Protein AF-I4AM50-F1 (afdb_monomer)

Nearest PDB structures (foldseek):
  2qzb-assembly2_B  TM=6.881E-01  e=2.405E-06  Escherichia coli K-12
  5l7l-assembly1_A  TM=4.536E-01  e=2.117E+00  Dehalococcoides mccartyi BTF08
  1t4n-assembly1_A  TM=4.236E-01  e=2.494E+00  Saccharomyces cerevisiae
  1aof-assembly1_A  TM=3.457E-01  e=4.798E+00  Paracoccus pantotrophus
  9g6k-assembly1_LO  TM=2.206E-01  e=4.798E+00  Toxoplasma gondii

Secondary structure (DSSP, 8-state):
---------------------------------------------------------EEETTEETTEETT-BGGG--SEEEEEEEEETTEEEEEEEEE-TTS-EEEEEEEETTEEEEEEE--TT-EETT--BTT-BHHHHHHH-TT-EEEE-TTT-EEEEEETTTEEEEEEEE-SSSB--GGGS-TTPBEEEEEE-

Solvent-accessible surface area (backbone atoms only — not comparable to full-atom values): 12126 Å² total; per-residue (Å²): 140,82,89,82,89,83,87,84,77,92,81,88,77,86,85,86,78,89,87,75,88,80,85,87,83,88,76,87,81,82,89,78,89,80,91,82,88,83,90,78,80,88,73,85,73,80,76,74,75,75,78,70,75,76,82,73,42,51,35,47,72,60,34,44,87,87,44,37,45,72,38,48,57,86,74,58,84,69,53,73,43,84,48,77,43,81,55,93,89,46,80,39,69,27,36,35,33,36,51,98,87,66,46,76,36,30,34,29,45,61,53,87,70,18,32,26,47,36,39,38,63,35,68,78,30,25,33,84,90,62,59,36,47,70,41,30,45,40,63,50,36,78,74,42,79,81,52,47,42,36,26,26,69,83,75,23,46,23,36,38,34,42,94,85,30,37,36,36,33,38,71,51,77,32,65,44,44,85,51,57,72,86,79,53,61,48,77,34,31,27,64,34,40,32,31,80

Foldseek 3Di:
DDDDDDDDDDDDDDPDDDDDDDDDDDDDDDDDDDDDDDDDDPPPPPPPPPPPVPQQQEDELADTPNAGWFAQPVVDPFDWDWDWDQDLVGIAIKIFTAGPVGDGFWIAGDDVRTGHKIKGQDQSYAYPVGDGFFAWQLVVCVVQVPWAWFADLRRQWIWTDDPNFKIFTWPGGDNGGHDDSVVDDRRTTGRIMIGD

Radius of gyration: 26.89 Å; Cα contacts (8 Å, |Δi|>4): 327; chains: 1; bounding box: 59×105×41 Å

Structure (mmCIF, N/CA/C/O backbone):
data_AF-I4AM50-F1
#
_entry.id   AF-I4AM50-F1
#
loop_
_atom_site.group_PDB
_atom_site.id
_atom_site.type_symbol
_atom_site.label_atom_id
_atom_site.label_alt_id
_atom_site.label_comp_id
_atom_site.label_asym_id
_atom_site.label_entity_id
_atom_site.label_seq_id
_atom_site.pdbx_PDB_ins_code
_atom_site.Cartn_x
_atom_site.Cartn_y
_atom_site.Cartn_z
_atom_site.occupancy
_atom_site.B_iso_or_equiv
_atom_site.auth_seq_id
_atom_site.auth_comp_id
_atom_site.auth_asym_id
_atom_site.auth_atom_id
_atom_site.pdbx_PDB_model_num
ATOM 1 N N . MET A 1 1 ? -25.074 51.472 -5.803 1.00 39.09 1 MET A N 1
ATOM 2 C CA . MET A 1 1 ? -24.787 51.438 -7.255 1.00 39.09 1 MET A CA 1
ATOM 3 C C . MET A 1 1 ? -23.740 50.347 -7.447 1.00 39.09 1 MET A C 1
ATOM 5 O O . MET A 1 1 ? -22.697 50.487 -6.838 1.00 39.09 1 MET A O 1
ATOM 9 N N . ASN A 1 2 ? -23.902 49.209 -8.119 1.00 35.41 2 ASN A N 1
ATOM 10 C CA . ASN A 1 2 ? -24.926 48.586 -8.966 1.00 35.41 2 ASN A CA 1
ATOM 11 C C . ASN A 1 2 ? -24.565 47.069 -8.965 1.00 35.41 2 ASN A C 1
ATOM 13 O O . ASN A 1 2 ? -23.386 46.759 -9.040 1.00 35.41 2 ASN A O 1
ATOM 17 N N . ILE A 1 3 ? -25.453 46.131 -8.607 1.00 49.59 3 ILE A N 1
ATOM 18 C CA . ILE A 1 3 ? -26.473 45.453 -9.440 1.00 49.59 3 ILE A CA 1
ATOM 19 C C . ILE A 1 3 ? -25.947 44.184 -10.176 1.00 49.59 3 ILE A C 1
ATOM 21 O O . ILE A 1 3 ? -25.027 44.274 -10.976 1.00 49.59 3 ILE A O 1
ATOM 25 N N . ARG A 1 4 ? -26.713 43.083 -9.997 1.00 49.25 4 ARG A N 1
ATOM 26 C CA . ARG A 1 4 ? -26.949 41.881 -10.854 1.00 49.25 4 ARG A CA 1
ATOM 27 C C . ARG A 1 4 ? -25.977 40.699 -10.748 1.00 49.25 4 ARG A C 1
ATOM 29 O O . ARG A 1 4 ? -24.831 40.809 -11.140 1.00 49.25 4 ARG A O 1
ATOM 36 N N . ASN A 1 5 ? -26.362 39.546 -10.182 1.00 46.53 5 ASN A N 1
ATOM 37 C CA . ASN A 1 5 ? -27.441 38.596 -10.550 1.00 46.53 5 ASN A CA 1
ATOM 38 C C . ASN A 1 5 ? -27.432 38.177 -12.026 1.00 46.53 5 ASN A C 1
ATOM 40 O O . ASN A 1 5 ? -27.970 38.900 -12.865 1.00 46.53 5 ASN A O 1
ATOM 44 N N . LEU A 1 6 ? -26.979 36.949 -12.296 1.00 54.44 6 LEU A N 1
ATOM 45 C CA . LEU A 1 6 ? -27.442 36.172 -13.444 1.00 54.44 6 LEU A CA 1
ATOM 46 C C . LEU A 1 6 ? -27.518 34.679 -13.083 1.00 54.44 6 LEU A C 1
ATOM 48 O O . LEU A 1 6 ? -26.564 33.924 -13.215 1.00 54.44 6 LEU A O 1
ATOM 52 N N . LYS A 1 7 ? -28.692 34.293 -12.572 1.00 53.56 7 LYS A N 1
ATOM 53 C CA . LYS A 1 7 ? -29.233 32.928 -12.643 1.00 53.56 7 LYS A CA 1
ATOM 54 C C . LYS A 1 7 ? -29.702 32.667 -14.080 1.00 53.56 7 LYS A C 1
ATOM 56 O O . LYS A 1 7 ? -30.153 33.630 -14.687 1.00 53.56 7 LYS A O 1
ATOM 61 N N . PHE A 1 8 ? -29.666 31.406 -14.527 1.00 52.62 8 PHE A N 1
ATOM 62 C CA . PHE A 1 8 ? -30.310 30.750 -15.698 1.00 52.62 8 PHE A CA 1
ATOM 63 C C . PHE A 1 8 ? -29.260 29.813 -16.340 1.00 52.62 8 PHE A C 1
ATOM 65 O O . PHE A 1 8 ? -28.106 30.195 -16.434 1.00 52.62 8 PHE A O 1
ATOM 72 N N . CYS A 1 9 ? -29.506 28.573 -16.756 1.00 51.59 9 CYS A N 1
ATOM 73 C CA . CYS A 1 9 ? -30.726 27.842 -17.059 1.00 51.59 9 CYS A CA 1
ATOM 74 C C . CYS A 1 9 ? -30.581 26.398 -16.570 1.00 51.59 9 CYS A C 1
ATOM 76 O O . CYS A 1 9 ? -29.567 25.744 -16.791 1.00 51.59 9 CYS A O 1
ATOM 78 N N . VAL A 1 10 ? -31.670 25.909 -15.996 1.00 50.97 10 VAL A N 1
ATOM 79 C CA . VAL A 1 10 ? -32.046 24.500 -15.913 1.00 50.97 10 VAL A CA 1
ATOM 80 C C . VAL A 1 10 ? -32.044 23.892 -17.321 1.00 50.97 10 VAL A C 1
ATOM 82 O O . VAL A 1 10 ? -32.705 24.437 -18.204 1.00 50.97 10 VAL A O 1
ATOM 85 N N . LEU A 1 11 ? -31.363 22.763 -17.531 1.00 53.97 11 LEU A N 1
ATOM 86 C CA . LEU A 1 11 ? -31.615 21.898 -18.684 1.00 53.97 11 LEU A CA 1
ATOM 87 C C . LEU A 1 11 ? -32.001 20.507 -18.175 1.00 53.97 11 LEU A C 1
ATOM 89 O O . LEU A 1 11 ? -31.169 19.690 -17.797 1.00 53.97 11 LEU A O 1
ATOM 93 N N . ILE A 1 12 ? -33.314 20.302 -18.114 1.00 55.28 12 ILE A N 1
ATOM 94 C CA . ILE A 1 12 ? -33.980 19.016 -17.939 1.00 55.28 12 ILE A CA 1
ATOM 95 C C . ILE A 1 12 ? -33.832 18.252 -19.256 1.00 55.28 12 ILE A C 1
ATOM 97 O O . ILE A 1 12 ? -34.339 18.707 -20.278 1.00 55.28 12 ILE A O 1
ATOM 101 N N . VAL A 1 13 ? -33.203 17.078 -19.228 1.00 58.94 13 VAL A N 1
ATOM 102 C CA . VAL A 1 13 ? -33.410 16.050 -20.253 1.00 58.94 13 VAL A CA 1
ATOM 103 C C . VAL A 1 13 ? -33.783 14.758 -19.540 1.00 58.94 13 VAL A C 1
ATOM 105 O O . VAL A 1 13 ? -32.951 14.010 -19.038 1.00 58.94 13 VAL A O 1
ATOM 108 N N . VAL A 1 14 ? -35.095 14.560 -19.466 1.00 52.47 14 VAL A N 1
ATOM 109 C CA . VAL A 1 14 ? -35.764 13.309 -19.121 1.00 52.47 14 VAL A CA 1
ATOM 110 C C . VAL A 1 14 ? -35.487 12.320 -20.250 1.00 52.47 14 VAL A C 1
ATOM 112 O O . VAL A 1 14 ? -36.031 12.469 -21.340 1.00 52.47 14 VAL A O 1
ATOM 115 N N . PHE A 1 15 ? -34.656 11.309 -19.997 1.00 52.22 15 PHE A N 1
ATOM 116 C CA . PHE A 1 15 ? -34.548 10.124 -20.851 1.00 52.22 15 PHE A CA 1
ATOM 117 C C . PHE A 1 15 ? -35.215 8.947 -20.133 1.00 52.22 15 PHE A C 1
ATOM 119 O O . PHE A 1 15 ? -34.575 8.104 -19.514 1.00 52.22 15 PHE A O 1
ATOM 126 N N . ALA A 1 16 ? -36.547 8.936 -20.181 1.00 54.97 16 ALA A N 1
ATOM 127 C CA . ALA A 1 16 ? -37.363 7.779 -19.848 1.00 54.97 16 ALA A CA 1
ATOM 128 C C . ALA A 1 16 ? -37.758 7.080 -21.157 1.00 54.97 16 ALA A C 1
ATOM 130 O O . ALA A 1 16 ? -38.658 7.525 -21.864 1.00 54.97 16 ALA 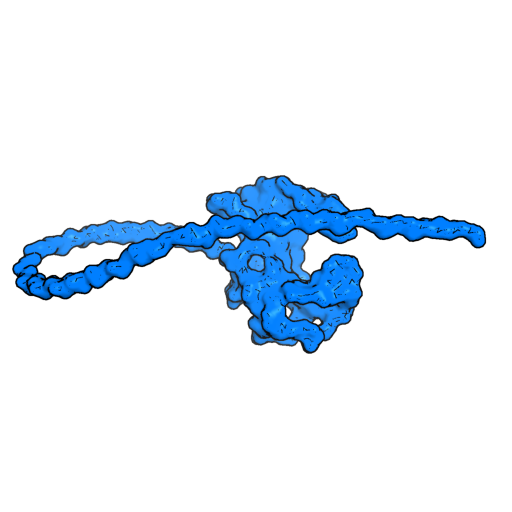A O 1
ATOM 131 N N . SER A 1 17 ? -37.064 5.993 -21.490 1.00 54.59 17 SER A N 1
ATOM 132 C CA . SER A 1 17 ? -37.523 4.979 -22.448 1.00 54.59 17 SER A CA 1
ATOM 133 C C . SER A 1 17 ? -37.016 3.624 -21.941 1.00 54.59 17 SER A C 1
ATOM 135 O O . SER A 1 17 ? -35.821 3.402 -21.820 1.00 54.59 17 SER A O 1
ATOM 137 N N . LEU A 1 18 ? -37.883 2.859 -21.274 1.00 50.38 18 LEU A N 1
ATOM 138 C CA . LEU A 1 18 ? -38.673 1.778 -21.873 1.00 50.38 18 LEU A CA 1
ATOM 139 C C . LEU A 1 18 ? -37.800 0.616 -22.381 1.00 50.38 18 LEU A C 1
ATOM 141 O O . LEU A 1 18 ? -37.664 0.418 -23.582 1.00 50.38 18 LEU A O 1
ATOM 145 N N . PHE A 1 19 ? -37.308 -0.209 -21.451 1.00 55.31 19 PHE A N 1
ATOM 146 C CA . PHE A 1 19 ? -37.112 -1.637 -21.712 1.00 55.31 19 PHE A CA 1
ATOM 147 C C . PHE A 1 19 ? -38.187 -2.418 -20.954 1.00 55.31 19 PHE A C 1
ATOM 149 O O . PHE A 1 19 ? -38.122 -2.629 -19.746 1.00 55.31 19 PHE A O 1
ATOM 156 N N . SER A 1 20 ? -39.226 -2.765 -21.707 1.00 46.66 20 SER A N 1
ATOM 157 C CA . SER A 1 20 ? -40.261 -3.739 -21.384 1.00 46.66 20 SER A CA 1
ATOM 158 C C . SER A 1 20 ? -40.118 -4.909 -22.366 1.00 46.66 20 SER A C 1
ATOM 160 O O . SER A 1 20 ? -39.628 -4.702 -23.476 1.00 46.66 20 SER A O 1
ATOM 162 N N . CYS A 1 21 ? -40.622 -6.084 -21.973 1.00 50.16 21 CYS A N 1
ATOM 163 C CA . CYS A 1 21 ? -40.563 -7.406 -22.633 1.00 50.16 21 CYS A CA 1
ATOM 164 C C . CYS A 1 21 ? -39.250 -8.173 -22.372 1.00 50.16 21 CYS A C 1
ATOM 166 O O . CYS A 1 21 ? -38.175 -7.601 -22.432 1.00 50.16 21 CYS A O 1
ATOM 168 N N . SER A 1 22 ? -39.229 -9.473 -22.066 1.00 45.78 22 SER A N 1
ATOM 169 C CA . SER A 1 22 ? -40.173 -10.574 -22.321 1.00 45.78 22 SER A CA 1
ATOM 170 C C . SER A 1 22 ? -39.830 -11.721 -21.349 1.00 45.78 22 SER A C 1
ATOM 172 O O . SER A 1 22 ? -38.673 -12.108 -21.257 1.00 45.78 22 SER A O 1
ATOM 174 N N . SER A 1 23 ? -40.743 -12.142 -20.470 1.00 45.72 23 SER A N 1
ATOM 175 C CA . SER A 1 23 ? -41.569 -13.362 -20.600 1.00 45.72 23 SER A CA 1
ATOM 176 C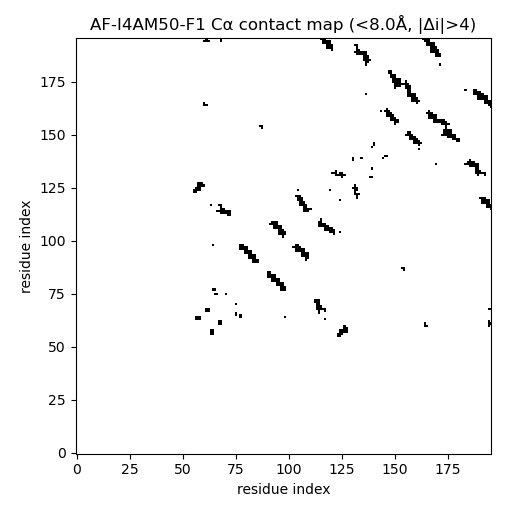 C . SER A 1 23 ? -40.802 -14.695 -20.729 1.00 45.72 23 SER A C 1
ATOM 178 O O . SER A 1 23 ? -40.348 -15.053 -21.811 1.00 45.72 23 SER A O 1
ATOM 180 N N . ASN A 1 24 ? -40.814 -15.433 -19.609 1.00 43.53 24 ASN A N 1
ATOM 181 C CA . ASN A 1 24 ? -41.083 -16.868 -19.423 1.00 43.53 24 ASN A CA 1
ATOM 182 C C . ASN A 1 24 ? -40.501 -17.905 -20.398 1.00 43.53 24 ASN A C 1
ATOM 184 O O . ASN A 1 24 ? -40.987 -18.054 -21.515 1.00 43.53 24 ASN A O 1
ATOM 188 N N . GLN A 1 25 ? -39.690 -18.815 -19.844 1.00 44.91 25 GLN A N 1
ATOM 189 C CA . GLN A 1 25 ? -39.973 -20.251 -19.956 1.00 44.91 25 GLN A CA 1
ATOM 190 C C . GLN A 1 25 ? -39.316 -21.048 -18.818 1.00 44.91 25 GLN A C 1
ATOM 192 O O . GLN A 1 25 ? -38.118 -21.314 -18.820 1.00 44.91 25 GLN A O 1
ATOM 197 N N . THR A 1 26 ? -40.143 -21.446 -17.852 1.00 44.59 26 THR A N 1
ATOM 198 C CA . THR A 1 26 ? -39.894 -22.583 -16.963 1.00 44.59 26 THR A CA 1
ATOM 199 C C . THR A 1 26 ? -40.020 -23.856 -17.795 1.00 44.59 26 THR A C 1
ATOM 201 O O . THR A 1 26 ? -41.044 -24.053 -18.450 1.00 44.59 26 THR A O 1
ATOM 204 N N . LYS A 1 27 ? -39.003 -24.719 -17.776 1.00 49.12 27 LYS A N 1
ATOM 205 C CA . LYS A 1 27 ? -39.134 -26.113 -18.205 1.00 49.12 27 LYS A CA 1
ATOM 206 C C . LYS A 1 27 ? -39.008 -27.003 -16.976 1.00 49.12 27 LYS A C 1
ATOM 208 O O . LYS A 1 27 ? -37.949 -27.055 -16.358 1.00 49.12 27 LYS A O 1
ATOM 213 N N . GLU A 1 28 ? -40.114 -27.660 -16.640 1.00 41.62 28 GLU A N 1
ATOM 214 C CA . GLU A 1 28 ? -40.119 -28.901 -15.870 1.00 41.62 28 GLU A CA 1
ATOM 215 C C . GLU A 1 28 ? -39.259 -29.935 -16.601 1.00 41.62 28 GLU A C 1
ATOM 217 O O . GLU A 1 28 ? -39.381 -30.110 -17.815 1.00 41.62 28 GLU A O 1
ATOM 222 N N . ALA A 1 29 ? -38.385 -30.605 -15.854 1.00 43.78 29 ALA A N 1
ATOM 223 C CA . ALA A 1 29 ? -37.736 -31.827 -16.289 1.00 43.78 29 ALA A CA 1
ATOM 224 C C . ALA A 1 29 ? -38.464 -32.998 -15.627 1.00 43.78 29 ALA A C 1
ATOM 226 O O . ALA A 1 29 ? -38.508 -33.126 -14.404 1.00 43.78 29 ALA A O 1
ATOM 227 N N . GLU A 1 30 ? -39.075 -33.796 -16.490 1.00 48.56 30 GLU A N 1
ATOM 228 C CA . GLU A 1 30 ? -39.776 -35.038 -16.225 1.00 48.56 30 GLU A CA 1
ATOM 229 C C . GLU A 1 30 ? -38.787 -36.111 -15.750 1.00 48.56 30 GLU A C 1
ATOM 231 O O . GLU A 1 30 ? -37.717 -36.311 -16.327 1.00 48.56 30 GLU A O 1
ATOM 236 N N . SER A 1 31 ? -39.156 -36.774 -14.656 1.00 41.62 31 SER A N 1
ATOM 237 C CA . SER A 1 31 ? -38.483 -37.949 -14.115 1.00 41.62 31 SER A CA 1
ATOM 238 C C . SER A 1 31 ? -38.662 -39.132 -15.065 1.00 41.62 31 SER A C 1
ATOM 240 O O . SER A 1 31 ? -39.783 -39.459 -15.452 1.00 41.62 31 SER A O 1
ATOM 242 N N . THR A 1 32 ? -37.575 -39.817 -15.411 1.00 41.66 32 THR A N 1
ATOM 243 C CA . THR A 1 32 ? -37.643 -41.206 -15.872 1.00 41.66 32 THR A CA 1
ATOM 244 C C . THR A 1 32 ? -36.463 -41.975 -15.299 1.00 41.66 32 THR A C 1
ATOM 246 O O . THR A 1 32 ? -35.303 -41.748 -15.632 1.00 41.66 32 THR A O 1
ATOM 249 N N . GLU A 1 33 ? -36.818 -42.876 -14.398 1.00 46.38 33 GLU A N 1
ATOM 250 C CA . GLU A 1 33 ? -36.015 -43.939 -13.824 1.00 46.38 33 GLU A CA 1
ATOM 251 C C . GLU A 1 33 ? -35.908 -45.080 -14.847 1.00 46.38 33 GLU A C 1
ATOM 253 O O . GLU A 1 33 ? -36.935 -45.605 -15.274 1.00 46.38 33 GLU A O 1
ATOM 258 N N . VAL A 1 34 ? -34.690 -45.472 -15.240 1.00 49.59 34 VAL A N 1
ATOM 259 C CA . VAL A 1 34 ? -34.416 -46.825 -15.754 1.00 49.59 34 VAL A CA 1
ATOM 260 C C . VAL A 1 34 ? -33.037 -47.285 -15.281 1.00 49.59 34 VAL A C 1
ATOM 262 O O . VAL A 1 34 ? -31.994 -46.757 -15.661 1.00 49.59 34 VAL A O 1
ATOM 265 N N . GLU A 1 35 ? -33.088 -48.307 -14.443 1.00 43.91 35 GLU A N 1
ATOM 266 C CA . GLU A 1 35 ? -32.052 -49.253 -14.053 1.00 43.91 35 GLU A CA 1
ATOM 267 C C . GLU A 1 35 ? -31.597 -50.104 -15.259 1.00 43.91 35 GLU A C 1
ATOM 269 O O . GLU A 1 35 ? -32.441 -50.720 -15.906 1.00 43.91 35 GLU A O 1
ATOM 274 N N . ASN A 1 36 ? -30.291 -50.193 -15.555 1.00 43.88 36 ASN A N 1
ATOM 275 C CA . ASN A 1 36 ? -29.577 -51.482 -15.586 1.00 43.88 36 ASN A CA 1
ATOM 276 C C . ASN A 1 36 ? -28.059 -51.357 -15.823 1.00 43.88 36 ASN A C 1
ATOM 278 O O . ASN A 1 36 ? -27.560 -50.478 -16.517 1.00 43.88 36 ASN A O 1
ATOM 282 N N . VAL A 1 37 ? -27.389 -52.334 -15.228 1.00 45.09 37 VAL A N 1
ATOM 283 C CA . VAL A 1 37 ? -25.979 -52.699 -15.139 1.00 45.09 37 VAL A CA 1
ATOM 284 C C . VAL A 1 37 ? -25.408 -53.130 -16.495 1.00 45.09 37 VAL A C 1
ATOM 286 O O . VAL A 1 37 ? -26.014 -53.973 -17.144 1.00 45.09 37 VAL A O 1
ATOM 289 N N . ASP A 1 38 ? -24.208 -52.667 -16.868 1.00 41.81 38 ASP A N 1
ATOM 290 C CA . ASP A 1 38 ? -23.130 -53.590 -17.258 1.00 41.81 38 ASP A CA 1
ATOM 291 C C . ASP A 1 38 ? -21.736 -52.938 -17.231 1.00 41.81 38 ASP A C 1
ATOM 293 O O . ASP A 1 38 ? -21.526 -51.755 -17.481 1.00 41.81 38 ASP A O 1
ATOM 297 N N . THR A 1 39 ? -20.797 -53.798 -16.884 1.00 46.38 39 THR A N 1
ATOM 298 C CA . THR A 1 39 ? -19.378 -53.670 -16.604 1.00 46.38 39 THR A CA 1
ATOM 299 C C . THR A 1 39 ? -18.596 -53.203 -17.829 1.00 46.38 39 THR A C 1
ATOM 301 O O . THR A 1 39 ? -18.637 -53.844 -18.876 1.00 46.38 39 THR A O 1
ATOM 304 N N . THR A 1 40 ? -17.792 -52.141 -17.719 1.00 43.38 40 THR A N 1
ATOM 305 C CA . THR A 1 40 ? -16.750 -51.855 -18.719 1.00 43.38 40 THR A CA 1
ATOM 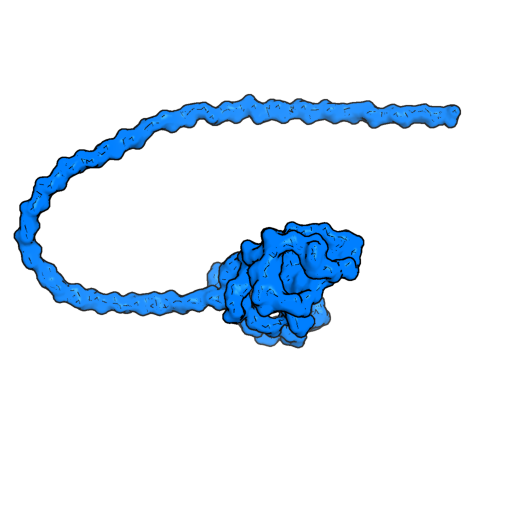306 C C . THR A 1 40 ? -15.542 -51.178 -18.069 1.00 43.38 40 THR A C 1
ATOM 308 O O . THR A 1 40 ? -15.590 -50.028 -17.657 1.00 43.38 40 THR A O 1
ATOM 311 N N . THR A 1 41 ? -14.472 -51.967 -17.972 1.00 45.84 41 THR A N 1
ATOM 312 C CA . THR A 1 41 ? -13.061 -51.602 -18.157 1.00 45.84 41 THR A CA 1
ATOM 313 C C . THR A 1 41 ? -12.582 -50.292 -17.522 1.00 45.84 41 THR A C 1
ATOM 315 O O . THR A 1 41 ? -12.670 -49.219 -18.111 1.00 45.84 41 THR A O 1
ATOM 318 N N . ILE A 1 42 ? -11.950 -50.416 -16.351 1.00 46.94 42 ILE A N 1
ATOM 319 C CA . ILE A 1 42 ? -11.136 -49.363 -15.734 1.00 46.94 42 ILE A CA 1
ATOM 320 C C . ILE A 1 42 ? -9.908 -49.134 -16.626 1.00 46.94 42 ILE A C 1
ATOM 322 O O . ILE A 1 42 ? -8.905 -49.842 -16.530 1.00 46.94 42 ILE A O 1
ATOM 326 N N . VAL A 1 43 ? -10.001 -48.154 -17.521 1.00 47.91 43 VAL A N 1
ATOM 327 C CA . VAL A 1 43 ? -8.829 -47.483 -18.078 1.00 47.91 43 VAL A CA 1
ATOM 328 C C . VAL A 1 43 ? -8.371 -46.525 -16.987 1.00 47.91 43 VAL A C 1
ATOM 330 O O . VAL A 1 43 ? -9.048 -45.545 -16.691 1.00 47.91 43 VAL A O 1
ATOM 333 N N . VAL A 1 44 ? -7.260 -46.858 -16.330 1.00 50.81 44 VAL A N 1
ATOM 334 C CA . VAL A 1 44 ? -6.544 -45.921 -15.462 1.00 50.81 44 VAL A CA 1
ATOM 335 C C . VAL A 1 44 ? -5.949 -44.871 -16.391 1.00 50.81 44 VAL A C 1
ATOM 337 O O . VAL A 1 44 ? -4.844 -45.023 -16.906 1.00 50.81 44 VAL A O 1
ATOM 340 N N . GLU A 1 45 ? -6.750 -43.857 -16.693 1.00 53.44 45 GLU A N 1
ATOM 341 C CA . GLU A 1 45 ? -6.276 -42.634 -17.307 1.00 53.44 45 GLU A CA 1
ATOM 342 C C . GLU A 1 45 ? -5.401 -41.959 -16.250 1.00 53.44 45 GLU A C 1
ATOM 344 O O . GLU A 1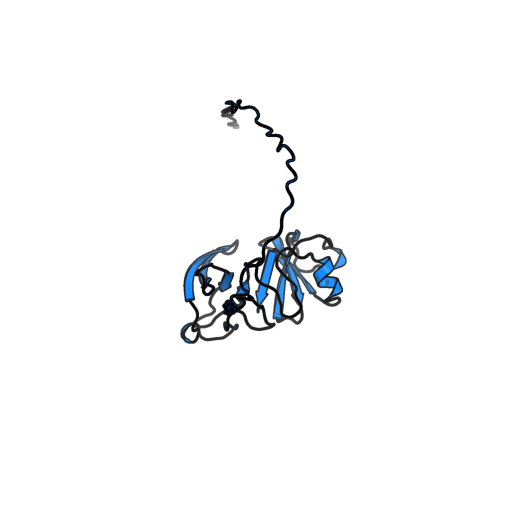 45 ? -5.860 -41.578 -15.172 1.00 53.44 45 GLU A O 1
ATOM 349 N N . GLU A 1 46 ? -4.096 -41.947 -16.509 1.00 51.16 46 GLU A N 1
ATOM 350 C CA . GLU A 1 46 ? -3.114 -41.229 -15.714 1.00 51.16 46 GLU A CA 1
ATOM 351 C C . GLU A 1 46 ? -3.467 -39.743 -15.826 1.00 51.16 46 GLU A C 1
ATOM 353 O O . GLU A 1 46 ? -3.083 -39.059 -16.776 1.00 51.16 46 GLU A O 1
ATOM 358 N N . VAL A 1 47 ? -4.283 -39.264 -14.883 1.00 46.56 47 VAL A N 1
ATOM 359 C CA . VAL A 1 47 ? -4.554 -37.844 -14.689 1.00 46.56 47 VAL A CA 1
ATOM 360 C C . VAL A 1 47 ? -3.212 -37.219 -14.340 1.00 46.56 47 VAL A C 1
ATOM 362 O O . VAL A 1 47 ? -2.788 -37.207 -13.186 1.00 46.56 47 VAL A O 1
ATOM 365 N N . LYS A 1 48 ? -2.508 -36.730 -15.363 1.00 48.34 48 LYS A N 1
ATOM 366 C CA . LYS A 1 48 ? -1.517 -35.678 -15.189 1.00 48.34 48 LYS A CA 1
ATOM 367 C C . LYS A 1 48 ? -2.272 -34.513 -14.571 1.00 48.34 48 LYS A C 1
ATOM 369 O O . LYS A 1 48 ? -2.916 -33.749 -15.286 1.00 48.34 48 LYS A O 1
ATOM 374 N N . GLU A 1 49 ? -2.226 -34.409 -13.247 1.00 49.03 49 GLU A N 1
ATOM 375 C CA . GLU A 1 49 ? -2.452 -33.140 -12.577 1.00 49.03 49 GLU A CA 1
ATOM 376 C C . GLU A 1 49 ? -1.468 -32.156 -13.209 1.00 49.03 49 GLU A C 1
ATOM 378 O O . GLU A 1 49 ? -0.263 -32.186 -12.952 1.00 49.03 49 GLU A O 1
ATOM 383 N N . GLU A 1 50 ? -1.975 -31.313 -14.108 1.00 48.50 50 GLU A N 1
ATOM 384 C CA . GLU A 1 50 ? -1.347 -30.031 -14.360 1.00 48.50 50 GLU A CA 1
ATOM 385 C C . GLU A 1 50 ? -1.305 -29.339 -13.006 1.00 48.50 50 GLU A C 1
ATOM 387 O O . GLU A 1 50 ? -2.321 -28.859 -12.501 1.00 48.50 50 GLU A O 1
ATOM 392 N N . VAL A 1 51 ? -0.123 -29.349 -12.393 1.00 43.75 51 VAL A N 1
ATOM 393 C CA . VAL A 1 51 ? 0.201 -28.480 -11.273 1.00 43.75 51 VAL A CA 1
ATOM 394 C C . VAL A 1 51 ? 0.012 -27.070 -11.811 1.00 43.75 51 VAL A C 1
ATOM 396 O O . VAL A 1 51 ? 0.906 -26.508 -12.444 1.00 43.75 51 VAL A O 1
ATOM 399 N N . LYS A 1 52 ? -1.196 -26.523 -11.637 1.00 48.22 52 LYS A N 1
ATOM 400 C CA . LYS A 1 52 ? -1.433 -25.094 -11.761 1.00 48.22 52 LYS A CA 1
ATOM 401 C C . LYS A 1 52 ? -0.515 -24.480 -10.731 1.00 48.22 52 LYS A C 1
ATOM 403 O O . LYS A 1 52 ? -0.760 -24.592 -9.536 1.00 48.22 52 LYS A O 1
ATOM 408 N N . GLU A 1 53 ? 0.594 -23.952 -11.221 1.00 54.97 53 GLU A N 1
ATOM 409 C CA . GLU A 1 53 ? 1.527 -23.168 -10.442 1.00 54.97 53 GLU A CA 1
ATOM 410 C C . GLU A 1 53 ? 0.712 -22.030 -9.832 1.00 54.97 53 GLU A C 1
ATOM 412 O O . GLU A 1 53 ? 0.301 -21.103 -10.545 1.00 54.97 53 GLU A O 1
ATOM 417 N N . ASP A 1 54 ? 0.365 -22.214 -8.556 1.00 57.97 54 ASP A N 1
ATOM 418 C CA . ASP A 1 54 ? -0.560 -21.351 -7.850 1.00 57.97 54 ASP A CA 1
ATOM 419 C C . ASP A 1 54 ? 0.048 -19.961 -7.840 1.00 57.97 54 ASP A C 1
ATOM 421 O O . ASP A 1 54 ? 1.159 -19.729 -7.360 1.00 57.97 54 ASP A O 1
ATOM 425 N N . ASN A 1 55 ? -0.659 -19.056 -8.493 1.00 67.81 55 ASN A N 1
ATOM 426 C CA . ASN A 1 55 ? -0.200 -17.718 -8.791 1.00 67.81 55 ASN A CA 1
ATOM 427 C C . ASN A 1 55 ? -0.451 -16.824 -7.576 1.00 67.81 55 ASN A C 1
ATOM 429 O O . ASN A 1 55 ? -1.015 -15.738 -7.698 1.00 67.81 55 ASN A O 1
ATOM 433 N N . GLU A 1 56 ? -0.129 -17.326 -6.381 1.00 88.06 56 GLU A N 1
ATOM 434 C CA . GLU A 1 56 ? -0.456 -16.630 -5.150 1.00 88.06 56 GLU A CA 1
ATOM 435 C C . GLU A 1 56 ? 0.328 -15.316 -5.096 1.00 88.06 56 GLU A C 1
ATOM 437 O O . GLU A 1 56 ? 1.557 -15.281 -5.004 1.00 88.06 56 GLU A O 1
ATOM 442 N N . LEU A 1 57 ? -0.408 -14.208 -5.151 1.00 96.25 57 LEU A N 1
ATOM 443 C CA . LEU A 1 57 ? 0.134 -12.864 -5.028 1.00 96.25 57 LEU A CA 1
ATOM 444 C C . LEU A 1 57 ? 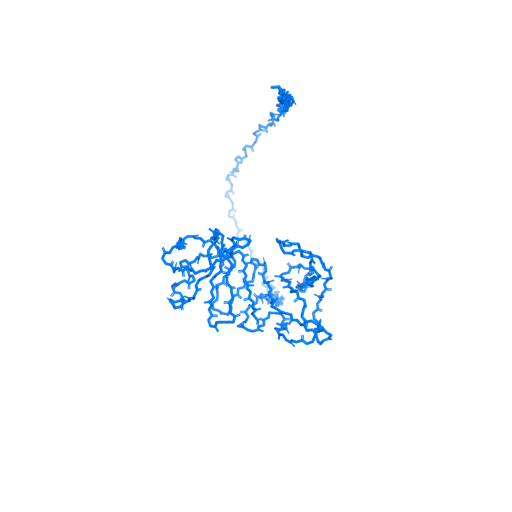0.379 -12.560 -3.544 1.00 96.25 57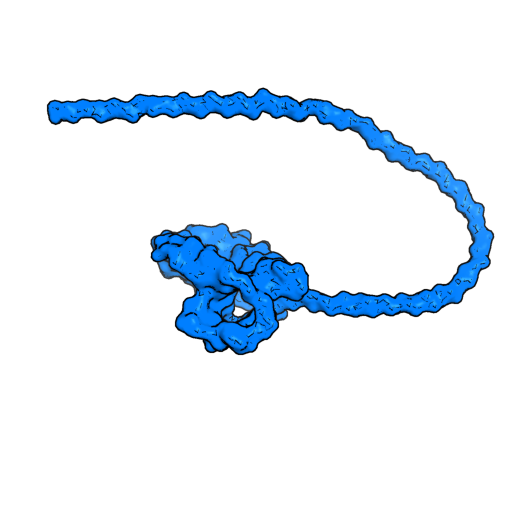 LEU A C 1
ATOM 446 O O . LEU A 1 57 ? -0.447 -11.938 -2.875 1.00 96.25 57 LEU A O 1
ATOM 450 N N . ILE A 1 58 ? 1.508 -13.031 -3.015 1.00 97.75 58 ILE A N 1
ATOM 451 C CA . ILE A 1 58 ? 1.880 -12.808 -1.614 1.00 97.75 58 ILE A CA 1
ATOM 452 C C . ILE A 1 58 ? 2.604 -11.472 -1.438 1.00 97.75 58 ILE A C 1
ATOM 454 O O . ILE A 1 58 ? 3.618 -11.203 -2.087 1.00 97.75 58 ILE A O 1
ATOM 458 N N . ILE A 1 59 ? 2.083 -10.652 -0.527 1.00 98.06 59 ILE A N 1
ATOM 459 C CA . ILE A 1 59 ? 2.688 -9.409 -0.046 1.00 98.06 59 ILE A CA 1
ATOM 460 C C . ILE A 1 59 ? 3.549 -9.749 1.174 1.00 98.06 59 ILE A C 1
ATOM 462 O O . ILE A 1 59 ? 3.035 -10.100 2.237 1.00 98.06 59 ILE A O 1
ATOM 466 N N . TYR A 1 60 ? 4.862 -9.637 1.017 1.00 97.06 60 TYR A N 1
ATOM 467 C CA . TYR A 1 60 ? 5.815 -9.738 2.118 1.00 97.06 60 TYR A CA 1
ATOM 468 C C . TYR A 1 60 ? 6.020 -8.366 2.754 1.00 97.06 60 TYR A C 1
ATOM 470 O O . TYR A 1 60 ? 5.812 -7.342 2.103 1.00 97.06 60 TYR A O 1
ATOM 478 N N . GLU A 1 61 ? 6.516 -8.338 3.992 1.00 94.75 61 GLU A N 1
ATOM 479 C CA . GLU A 1 61 ? 6.751 -7.092 4.744 1.00 94.75 61 GLU A CA 1
ATOM 480 C C . GLU A 1 61 ? 7.546 -6.035 3.955 1.00 94.75 61 GLU A C 1
ATOM 482 O O . GLU A 1 61 ? 7.282 -4.847 4.098 1.00 94.75 61 GLU A O 1
ATOM 487 N N . LYS A 1 62 ? 8.482 -6.463 3.093 1.00 96.19 62 LYS A N 1
ATOM 488 C CA . LYS A 1 62 ? 9.366 -5.580 2.309 1.00 96.19 62 LYS A CA 1
ATOM 489 C C . LYS A 1 62 ? 9.361 -5.850 0.802 1.00 96.19 62 LYS A C 1
ATOM 491 O O . LYS A 1 62 ? 10.197 -5.303 0.082 1.00 96.19 62 LYS A O 1
ATOM 496 N N . SER A 1 63 ? 8.501 -6.744 0.305 1.00 97.12 63 SER A N 1
ATOM 497 C CA . SER A 1 63 ? 8.519 -7.075 -1.125 1.00 97.12 63 SER A CA 1
ATOM 498 C C . SER A 1 63 ? 7.210 -7.628 -1.676 1.00 97.12 63 SER A C 1
ATOM 500 O O . SER A 1 63 ? 6.417 -8.231 -0.960 1.00 97.12 63 SER A O 1
ATOM 502 N N . PHE A 1 64 ? 7.015 -7.467 -2.982 1.00 97.88 64 PHE A N 1
ATOM 503 C CA . PHE A 1 64 ? 5.893 -8.026 -3.730 1.00 97.88 64 PHE A CA 1
ATOM 504 C C . PHE A 1 64 ? 6.352 -8.405 -5.139 1.00 97.88 64 PHE A C 1
ATOM 506 O O . PHE A 1 64 ? 6.965 -7.591 -5.824 1.00 97.88 64 PHE A O 1
ATOM 513 N N . LEU A 1 65 ? 6.110 -9.647 -5.576 1.00 96.62 65 LEU A N 1
ATOM 514 C CA . LEU A 1 65 ? 6.590 -10.162 -6.874 1.00 96.62 65 LEU A CA 1
ATOM 515 C C . LEU A 1 65 ? 8.101 -9.950 -7.110 1.00 96.62 65 LEU A C 1
ATOM 517 O O . LEU A 1 65 ? 8.535 -9.631 -8.217 1.00 96.62 65 LEU A O 1
ATOM 521 N N . GLY A 1 66 ? 8.907 -10.083 -6.050 1.00 95.81 66 GLY A N 1
ATOM 522 C CA . GLY A 1 66 ? 10.357 -9.856 -6.083 1.00 95.81 66 GLY A CA 1
ATOM 523 C C . GLY A 1 66 ? 10.782 -8.385 -6.203 1.00 95.81 66 GLY A C 1
ATOM 524 O O . GLY A 1 66 ? 11.977 -8.110 -6.278 1.00 95.81 66 GLY A O 1
ATOM 525 N N . LEU A 1 67 ? 9.831 -7.448 -6.221 1.00 96.81 67 LEU A N 1
ATOM 526 C CA . LEU A 1 67 ? 10.074 -6.011 -6.145 1.00 96.81 67 LEU A CA 1
ATOM 527 C C . LEU A 1 67 ? 10.202 -5.608 -4.672 1.00 96.81 67 LEU A C 1
ATOM 529 O O . LEU A 1 67 ? 9.339 -5.968 -3.876 1.00 96.81 67 LEU A O 1
ATOM 533 N N . SER A 1 68 ? 11.237 -4.853 -4.311 1.00 96.75 68 SER A N 1
ATOM 534 C CA . SER A 1 68 ? 11.393 -4.254 -2.978 1.00 96.75 68 SER A CA 1
ATOM 535 C C . SER A 1 68 ? 11.587 -2.747 -3.100 1.00 96.75 68 SER A C 1
ATOM 537 O O . SER A 1 68 ? 12.105 -2.278 -4.118 1.00 96.75 68 SER A O 1
ATOM 539 N N . SER A 1 69 ? 11.236 -1.996 -2.057 1.00 92.75 69 SER A N 1
ATOM 540 C CA . SER A 1 69 ? 11.654 -0.598 -1.937 1.00 92.75 69 SER A CA 1
ATOM 541 C C . SER A 1 69 ? 13.189 -0.499 -1.996 1.00 92.75 69 SER A C 1
ATOM 543 O O . SER A 1 69 ? 13.911 -1.468 -1.733 1.00 92.75 69 SER A O 1
ATOM 545 N N . ASP A 1 70 ? 13.698 0.644 -2.458 1.00 93.62 70 ASP A N 1
ATOM 546 C CA . ASP A 1 70 ? 15.124 0.957 -2.647 1.00 93.62 70 ASP A CA 1
ATOM 547 C C . ASP A 1 70 ? 15.905 0.134 -3.692 1.00 93.62 70 ASP A C 1
ATOM 549 O O . ASP A 1 70 ? 17.056 0.472 -4.005 1.00 93.62 70 ASP A O 1
ATOM 553 N N . MET A 1 71 ? 15.305 -0.907 -4.281 1.00 97.00 71 MET A N 1
ATOM 554 C CA . MET A 1 71 ? 15.876 -1.637 -5.416 1.00 97.00 71 MET A CA 1
ATOM 555 C C . MET A 1 71 ? 16.077 -0.687 -6.603 1.00 97.00 71 MET A C 1
ATOM 557 O O . MET A 1 71 ? 15.231 0.162 -6.880 1.00 97.00 71 MET A O 1
ATOM 561 N N . LYS A 1 72 ? 17.166 -0.848 -7.366 1.00 98.25 72 LYS A N 1
ATOM 562 C CA . LYS A 1 72 ? 17.291 -0.148 -8.652 1.00 98.25 72 LYS A CA 1
ATOM 563 C C . LYS A 1 72 ? 16.243 -0.669 -9.622 1.00 98.25 72 LYS A C 1
ATOM 565 O O . LYS A 1 72 ? 16.135 -1.875 -9.826 1.00 98.25 72 LYS A O 1
ATOM 570 N N . ILE A 1 73 ? 15.545 0.233 -10.302 1.00 98.31 73 ILE A N 1
ATOM 571 C CA . ILE A 1 73 ? 14.477 -0.141 -11.241 1.00 98.31 73 ILE A CA 1
ATOM 572 C C . ILE A 1 73 ? 15.006 -1.079 -12.343 1.00 98.31 73 ILE A C 1
ATOM 574 O O . ILE A 1 73 ? 14.316 -2.008 -12.750 1.00 98.31 73 ILE A O 1
ATOM 578 N N . SER A 1 74 ? 16.256 -0.893 -12.783 1.00 98.06 74 SER A N 1
ATOM 579 C CA . SER A 1 74 ? 16.916 -1.735 -13.793 1.00 98.06 74 SER A CA 1
ATOM 580 C C . SER A 1 74 ? 17.240 -3.163 -13.334 1.00 98.06 74 SER A C 1
ATOM 582 O O . SER A 1 74 ? 17.484 -4.037 -14.173 1.00 98.06 74 SER A O 1
ATOM 584 N N . ASP A 1 75 ? 17.254 -3.421 -12.026 1.00 98.19 75 ASP A N 1
ATOM 585 C CA . ASP A 1 75 ? 17.534 -4.747 -11.481 1.00 98.19 75 ASP A CA 1
ATOM 586 C C . ASP A 1 75 ? 16.278 -5.628 -11.461 1.00 98.19 75 ASP A C 1
ATOM 588 O O . ASP A 1 75 ? 16.405 -6.856 -11.554 1.00 98.19 75 ASP A O 1
ATOM 592 N N . TYR A 1 76 ? 15.084 -5.022 -11.441 1.00 98.06 76 TYR A N 1
ATOM 593 C CA . TYR A 1 76 ? 13.811 -5.735 -11.447 1.00 98.06 76 TYR A CA 1
ATOM 594 C C . TYR A 1 76 ? 13.635 -6.575 -12.720 1.00 98.06 76 TYR A C 1
ATOM 596 O O . TYR A 1 76 ? 13.914 -6.129 -13.833 1.00 98.06 76 TYR A O 1
ATOM 604 N N . LYS A 1 77 ? 13.197 -7.828 -12.552 1.00 97.31 77 LYS A N 1
ATOM 605 C CA . LYS A 1 77 ? 13.054 -8.804 -13.651 1.00 97.31 77 LYS A CA 1
ATOM 606 C C . LYS A 1 77 ? 11.617 -8.992 -14.131 1.00 97.31 77 LYS A C 1
ATOM 608 O O . LYS A 1 77 ? 11.417 -9.684 -15.125 1.00 97.31 77 LYS A O 1
ATOM 613 N N . GLY A 1 78 ? 10.643 -8.415 -13.429 1.00 96.44 78 GLY A N 1
ATOM 614 C CA . GLY A 1 78 ? 9.238 -8.469 -13.821 1.00 96.44 78 GLY A CA 1
ATOM 615 C C . GLY A 1 78 ? 8.889 -7.461 -14.915 1.00 96.44 78 GLY A C 1
ATOM 616 O O . GLY A 1 78 ? 9.739 -6.728 -15.424 1.00 96.44 78 GLY A O 1
ATOM 617 N N . THR A 1 79 ? 7.608 -7.425 -15.273 1.00 98.00 79 THR A N 1
ATOM 618 C CA . THR A 1 79 ? 7.103 -6.521 -16.309 1.00 98.00 79 THR A CA 1
ATOM 619 C C . THR A 1 79 ? 6.632 -5.218 -15.679 1.00 98.00 79 THR A C 1
ATOM 621 O O . THR A 1 79 ? 5.772 -5.228 -14.797 1.00 98.00 79 THR A O 1
ATOM 624 N N . LEU A 1 80 ? 7.176 -4.104 -16.170 1.00 98.50 80 LEU A N 1
ATOM 625 C CA . LEU A 1 80 ? 6.768 -2.756 -15.790 1.00 98.50 80 LEU A CA 1
ATOM 626 C C . LEU A 1 80 ? 6.153 -2.022 -16.981 1.00 98.50 80 LEU A C 1
ATOM 628 O O . LEU A 1 80 ? 6.643 -2.129 -18.107 1.00 98.50 80 LEU A O 1
ATOM 632 N N . GLU A 1 81 ? 5.125 -1.227 -16.717 1.00 98.56 81 GLU A N 1
ATOM 633 C CA . GLU A 1 81 ? 4.550 -0.280 -17.669 1.00 98.56 81 GLU A CA 1
ATOM 634 C C . GLU A 1 81 ? 4.577 1.129 -17.075 1.00 98.56 81 GLU A C 1
ATOM 636 O O . GLU A 1 81 ? 4.200 1.335 -15.926 1.00 98.56 81 GLU A O 1
ATOM 641 N N . LYS A 1 82 ? 5.052 2.117 -17.838 1.00 98.25 82 LYS A N 1
ATOM 642 C CA . LYS A 1 82 ? 5.027 3.512 -17.389 1.00 98.25 82 LYS A CA 1
ATOM 643 C C . LYS A 1 82 ? 3.602 4.054 -17.431 1.00 98.25 82 LYS A C 1
ATOM 645 O O . LYS A 1 82 ? 2.904 3.874 -18.424 1.00 98.25 82 LYS A O 1
ATOM 650 N N . GLY A 1 83 ? 3.229 4.803 -16.404 1.00 97.62 83 GLY A N 1
ATOM 651 C CA . GLY A 1 83 ? 1.956 5.503 -16.317 1.00 97.62 83 GLY A CA 1
ATOM 652 C C . GLY A 1 83 ? 2.090 6.864 -15.640 1.00 97.62 83 GLY A C 1
ATOM 653 O O . GLY A 1 83 ? 3.184 7.302 -15.282 1.00 97.62 83 GLY A O 1
ATOM 654 N N . LEU A 1 84 ? 0.949 7.522 -15.451 1.00 97.69 84 LEU A N 1
ATOM 655 C CA . LEU A 1 84 ? 0.840 8.785 -14.726 1.00 97.69 84 LEU A CA 1
ATOM 656 C C . LEU A 1 84 ? -0.056 8.584 -13.498 1.00 97.69 84 LEU A C 1
ATOM 658 O O . LEU A 1 84 ? -1.128 7.988 -13.610 1.00 97.69 84 LEU A O 1
ATOM 662 N N . LEU A 1 85 ? 0.391 9.057 -12.339 1.00 97.56 85 LEU A N 1
ATOM 663 C CA . LEU A 1 85 ? -0.391 9.140 -11.110 1.00 97.56 85 LEU A CA 1
ATOM 664 C C . LEU A 1 85 ? -0.759 10.603 -10.875 1.00 97.56 85 LEU A C 1
ATOM 666 O O . LEU A 1 85 ? 0.131 11.439 -10.752 1.00 97.56 85 LEU A O 1
ATOM 670 N N . GLN A 1 86 ? -2.052 10.903 -10.807 1.00 96.06 86 GLN A N 1
ATOM 671 C CA . GLN A 1 86 ? -2.541 12.247 -10.502 1.00 96.06 86 GLN A CA 1
ATOM 672 C C . GLN A 1 86 ? -3.019 12.289 -9.054 1.00 96.06 86 GLN A C 1
ATOM 674 O O . GLN A 1 86 ? -3.842 11.463 -8.656 1.00 96.06 86 GLN A O 1
ATOM 679 N N . THR A 1 87 ? -2.514 13.241 -8.280 1.00 94.25 87 THR A N 1
ATOM 680 C CA . THR A 1 87 ? -2.854 13.435 -6.865 1.00 94.25 87 THR A CA 1
ATOM 681 C C . THR A 1 87 ? -3.250 14.889 -6.612 1.00 94.25 87 THR A C 1
ATOM 683 O O . THR A 1 87 ? -3.161 15.742 -7.500 1.00 94.25 87 THR A O 1
ATOM 686 N N . GLY A 1 88 ? -3.667 15.205 -5.383 1.00 90.38 88 GLY A N 1
ATOM 687 C CA . GLY A 1 88 ? -3.882 16.591 -4.956 1.00 90.38 88 GLY A CA 1
ATOM 688 C C . GLY A 1 88 ? -2.619 17.467 -4.999 1.00 90.38 88 GLY A C 1
ATOM 689 O O . GLY A 1 88 ? -2.727 18.692 -4.958 1.00 90.38 88 GLY A O 1
ATOM 690 N N . GLU A 1 89 ? -1.435 16.859 -5.105 1.00 90.75 89 GLU A N 1
ATOM 691 C CA . GLU A 1 89 ? -0.134 17.539 -5.116 1.00 90.75 89 GLU A CA 1
ATOM 692 C C . GLU A 1 89 ? 0.438 17.737 -6.529 1.00 90.75 89 GLU A C 1
ATOM 694 O O . GLU A 1 89 ? 1.352 18.542 -6.717 1.00 90.75 89 GLU A O 1
ATOM 699 N N . GLY A 1 90 ? -0.105 17.040 -7.533 1.00 94.38 90 GLY A N 1
ATOM 700 C CA . GLY A 1 90 ? 0.317 17.151 -8.926 1.00 94.38 90 GLY A CA 1
ATOM 701 C C . GLY A 1 90 ? 0.286 15.823 -9.676 1.00 94.38 90 GLY A C 1
ATOM 702 O O . GLY A 1 90 ? -0.340 14.853 -9.253 1.00 94.38 90 GLY A O 1
ATOM 703 N N . ASP A 1 91 ? 0.987 15.800 -10.806 1.00 96.75 91 ASP A N 1
ATOM 704 C CA . ASP A 1 91 ? 1.126 14.620 -11.651 1.00 96.75 91 ASP A CA 1
ATOM 705 C C . ASP A 1 91 ? 2.527 14.012 -11.478 1.00 96.75 91 ASP A C 1
ATOM 707 O O . ASP A 1 91 ? 3.538 14.712 -11.582 1.00 96.75 91 ASP A O 1
ATOM 711 N N . PHE A 1 92 ? 2.591 12.699 -11.265 1.00 97.50 92 PHE A N 1
ATOM 712 C CA . PHE A 1 92 ? 3.822 11.947 -11.029 1.00 97.50 92 PHE A CA 1
ATOM 713 C C . PHE A 1 92 ? 3.961 10.810 -12.043 1.00 97.50 92 PHE A C 1
ATOM 715 O O . PHE A 1 92 ? 2.989 10.118 -12.350 1.00 97.50 92 PHE A O 1
ATOM 722 N N . GLU A 1 93 ? 5.174 10.575 -12.554 1.00 98.12 93 GLU A N 1
ATOM 723 C CA . GLU A 1 93 ? 5.457 9.332 -13.283 1.00 98.12 93 GLU A CA 1
ATOM 724 C C . GLU A 1 93 ? 5.333 8.157 -12.305 1.00 98.12 93 GLU A C 1
ATOM 726 O O . GLU A 1 93 ? 5.888 8.193 -11.207 1.00 98.12 93 GLU A O 1
ATOM 731 N N . LYS A 1 94 ? 4.612 7.111 -12.707 1.00 98.38 94 LYS A N 1
ATOM 732 C CA . LYS A 1 94 ? 4.534 5.848 -11.970 1.00 98.38 94 LYS A CA 1
ATOM 733 C C . LYS A 1 94 ? 4.935 4.680 -12.861 1.00 98.38 94 LYS A C 1
ATOM 735 O O . LYS A 1 94 ? 4.890 4.772 -14.089 1.00 98.38 94 LYS A O 1
ATOM 740 N N . PHE A 1 95 ? 5.259 3.563 -12.230 1.00 98.75 95 PHE A N 1
ATOM 741 C CA . PHE A 1 95 ? 5.450 2.280 -12.890 1.00 98.75 95 PHE A CA 1
ATOM 742 C C . PHE A 1 95 ? 4.404 1.296 -12.383 1.00 98.75 95 PHE A C 1
ATOM 744 O O . PHE A 1 95 ? 4.385 0.967 -11.199 1.00 98.75 95 PHE A O 1
ATOM 751 N N . ASP A 1 96 ? 3.547 0.835 -13.287 1.00 98.75 96 ASP A N 1
ATOM 752 C CA . ASP A 1 96 ? 2.605 -0.252 -13.061 1.00 98.75 96 ASP A CA 1
ATOM 753 C C . ASP A 1 96 ? 3.340 -1.592 -13.125 1.00 98.75 96 ASP A C 1
ATOM 755 O O . ASP A 1 96 ? 4.092 -1.865 -14.062 1.00 98.75 96 ASP A O 1
ATOM 759 N N . VAL A 1 97 ? 3.114 -2.428 -12.116 1.00 98.56 97 VAL A N 1
ATOM 760 C CA . VAL A 1 97 ? 3.691 -3.765 -11.962 1.00 98.56 97 VAL A CA 1
ATOM 761 C C . VAL A 1 97 ? 2.671 -4.787 -12.440 1.00 98.56 97 VAL A C 1
ATOM 763 O O . VAL A 1 97 ? 1.534 -4.803 -11.954 1.00 98.56 97 VAL A O 1
ATOM 766 N N . LYS A 1 98 ? 3.079 -5.648 -13.378 1.00 98.00 98 LYS A N 1
ATOM 767 C CA . LYS A 1 98 ? 2.214 -6.693 -13.932 1.00 98.00 98 LYS A CA 1
ATOM 768 C C . LYS A 1 98 ? 2.536 -8.078 -13.385 1.00 98.00 98 LYS A C 1
ATOM 770 O O . LYS A 1 98 ? 3.703 -8.415 -13.188 1.00 98.00 98 LYS A O 1
ATOM 775 N N . ASP A 1 99 ? 1.495 -8.881 -13.187 1.00 96.44 99 ASP A N 1
ATOM 776 C CA . ASP A 1 99 ? 1.623 -10.313 -12.911 1.00 96.44 99 ASP A CA 1
ATOM 777 C C . ASP A 1 99 ? 2.012 -11.109 -14.178 1.00 96.44 99 ASP A C 1
ATOM 779 O O . ASP A 1 99 ? 2.215 -10.543 -15.260 1.00 96.44 99 ASP A O 1
ATOM 783 N N . LYS A 1 100 ? 2.134 -12.441 -14.058 1.00 93.88 100 LYS A N 1
ATOM 784 C CA . LYS A 1 100 ? 2.495 -13.308 -15.197 1.00 93.88 100 LYS A CA 1
ATOM 785 C C . LYS A 1 100 ? 1.415 -13.390 -16.280 1.00 93.88 100 LYS A C 1
ATOM 787 O O . LYS A 1 100 ? 1.733 -13.747 -17.412 1.00 93.88 100 LYS A O 1
ATOM 792 N N . ASP A 1 101 ? 0.178 -13.039 -15.942 1.00 94.00 101 ASP A N 1
ATOM 793 C CA . ASP A 1 101 ? -0.966 -13.024 -16.854 1.00 94.00 101 ASP A CA 1
ATOM 794 C C . ASP A 1 101 ? -1.126 -11.648 -17.539 1.00 94.00 101 ASP A C 1
ATOM 796 O O . ASP A 1 101 ? -1.946 -11.480 -18.442 1.00 94.00 101 ASP A O 1
ATOM 800 N N . GLY A 1 102 ? -0.300 -10.666 -17.159 1.00 95.69 102 GLY A N 1
ATOM 801 C CA . GLY A 1 102 ? -0.275 -9.319 -17.719 1.00 95.69 102 GLY A CA 1
ATOM 802 C C . GLY A 1 102 ? -1.237 -8.334 -17.050 1.00 95.69 102 GLY A C 1
ATOM 803 O O . GLY A 1 102 ? -1.375 -7.211 -17.548 1.00 95.69 102 GLY A O 1
ATOM 804 N N . ASN A 1 103 ? -1.880 -8.707 -15.940 1.00 96.75 103 ASN A N 1
ATOM 805 C CA . ASN A 1 103 ? -2.749 -7.810 -15.180 1.00 96.75 103 ASN A CA 1
ATOM 806 C C . ASN A 1 103 ? -1.911 -6.862 -14.324 1.00 96.75 103 ASN A C 1
ATOM 808 O O . ASN A 1 103 ? -0.910 -7.269 -13.737 1.00 96.75 103 ASN A O 1
ATOM 812 N N . VAL A 1 104 ? -2.338 -5.603 -14.206 1.00 97.94 104 VAL A N 1
ATOM 813 C CA . VAL A 1 104 ? -1.728 -4.652 -13.266 1.00 97.94 104 VAL A CA 1
ATOM 814 C C . VAL A 1 104 ? -2.170 -5.006 -11.852 1.00 97.94 104 VAL A C 1
ATOM 816 O O . VAL A 1 104 ? -3.366 -5.065 -11.575 1.00 97.94 104 VAL A O 1
ATOM 819 N N . VAL A 1 105 ? -1.205 -5.227 -10.962 1.00 98.12 105 VAL A N 1
ATOM 820 C CA . VAL A 1 105 ? -1.463 -5.700 -9.590 1.00 98.12 105 VAL A CA 1
ATOM 821 C C . VAL A 1 105 ? -0.896 -4.789 -8.504 1.00 98.12 105 VAL A C 1
ATOM 823 O O . VAL A 1 105 ? -1.324 -4.860 -7.350 1.00 98.12 105 VAL A O 1
ATOM 826 N N . ALA A 1 106 ? 0.051 -3.929 -8.866 1.00 98.50 106 ALA A N 1
ATOM 827 C CA . ALA A 1 106 ? 0.630 -2.912 -8.003 1.00 98.50 106 ALA A CA 1
ATOM 828 C C . ALA A 1 106 ? 1.193 -1.765 -8.852 1.00 98.50 106 ALA A C 1
ATOM 830 O O . ALA A 1 106 ? 1.297 -1.881 -10.073 1.00 98.50 106 ALA A O 1
ATOM 831 N N . TYR A 1 107 ? 1.603 -0.679 -8.209 1.00 98.75 107 TYR A N 1
ATOM 832 C CA . TYR A 1 107 ? 2.410 0.368 -8.824 1.00 98.75 107 TYR A CA 1
ATOM 833 C C . TYR A 1 107 ? 3.394 0.968 -7.819 1.00 98.75 107 TYR A C 1
ATOM 835 O O . TYR A 1 107 ? 3.235 0.813 -6.610 1.00 98.75 107 TYR A O 1
ATOM 843 N N . PHE A 1 108 ? 4.396 1.693 -8.305 1.00 98.62 108 PHE A N 1
ATOM 844 C CA . PHE A 1 108 ? 5.244 2.542 -7.466 1.00 98.62 108 PHE A CA 1
ATOM 845 C C . PHE A 1 108 ? 5.558 3.866 -8.165 1.00 98.62 108 PHE A C 1
ATOM 847 O O . PHE A 1 108 ? 5.573 3.949 -9.396 1.00 98.62 108 PHE A O 1
ATOM 854 N N . VAL A 1 109 ? 5.826 4.901 -7.371 1.00 98.12 109 VAL A N 1
ATOM 855 C CA . VAL A 1 109 ? 6.417 6.162 -7.843 1.00 98.12 109 VAL A CA 1
ATOM 856 C C . VAL A 1 109 ? 7.922 6.078 -7.573 1.00 98.12 109 VAL A C 1
ATOM 858 O O . VAL A 1 109 ? 8.310 5.722 -6.458 1.00 98.12 109 VAL A O 1
ATOM 861 N N . PRO A 1 110 ? 8.791 6.318 -8.568 1.00 97.75 110 PRO A N 1
ATOM 862 C CA . PRO A 1 110 ? 10.229 6.175 -8.391 1.00 97.75 110 PRO A CA 1
ATOM 863 C C . PRO A 1 110 ? 10.795 7.281 -7.492 1.00 97.75 110 PRO A C 1
ATOM 865 O O . PRO A 1 110 ? 10.324 8.419 -7.505 1.00 97.75 110 PRO A O 1
ATOM 868 N N . PHE A 1 111 ? 11.866 6.958 -6.770 1.00 95.62 111 PHE A N 1
ATOM 869 C CA . PHE A 1 111 ? 12.719 7.943 -6.112 1.00 95.62 111 PHE A CA 1
ATOM 870 C C . PHE A 1 111 ? 14.108 7.870 -6.749 1.00 95.62 111 PHE A C 1
ATOM 872 O O . PHE A 1 111 ? 14.848 6.907 -6.546 1.00 95.62 111 PHE A O 1
ATOM 879 N N . GLU A 1 112 ? 14.439 8.862 -7.578 1.00 95.31 112 GLU A N 1
ATOM 880 C CA . GLU A 1 112 ? 15.596 8.809 -8.484 1.00 95.31 112 GLU A CA 1
ATOM 881 C C . GLU A 1 112 ? 15.538 7.568 -9.406 1.00 95.31 112 GLU A C 1
ATOM 883 O O . GLU A 1 112 ? 14.557 7.369 -10.118 1.00 95.31 112 GLU A O 1
ATOM 888 N N . GLU A 1 113 ? 16.577 6.726 -9.411 1.00 96.81 113 GLU A N 1
ATOM 889 C CA . GLU A 1 113 ? 16.643 5.478 -10.192 1.00 96.81 113 GLU A CA 1
ATOM 890 C C . GLU A 1 113 ? 16.154 4.246 -9.406 1.00 96.81 113 GLU A C 1
ATOM 892 O O . GLU A 1 113 ? 16.358 3.100 -9.828 1.00 96.81 113 GLU A O 1
ATOM 897 N N . LYS A 1 114 ? 15.543 4.467 -8.237 1.00 98.06 114 LYS A N 1
ATOM 898 C CA . LYS A 1 114 ? 15.097 3.413 -7.330 1.00 98.06 114 LYS A CA 1
ATOM 899 C C . LYS A 1 114 ? 13.583 3.2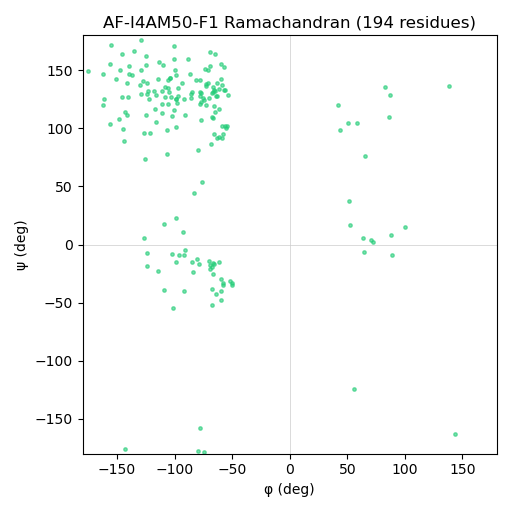95 -7.271 1.00 98.06 114 LYS A C 1
ATOM 901 O O . LYS A 1 114 ? 12.837 4.249 -7.490 1.00 98.06 114 LYS A O 1
ATOM 906 N N . VAL A 1 115 ? 13.153 2.094 -6.919 1.00 98.31 115 VAL A N 1
ATOM 907 C CA . VAL A 1 115 ? 11.782 1.778 -6.542 1.00 98.31 115 VAL A CA 1
ATOM 908 C C . VAL A 1 115 ? 11.466 2.512 -5.236 1.00 98.31 115 VAL A C 1
ATOM 910 O O . VAL A 1 115 ? 12.154 2.313 -4.234 1.00 98.31 115 VAL A O 1
ATOM 913 N N . GLY A 1 116 ? 10.463 3.393 -5.261 1.00 97.94 116 GLY A N 1
ATOM 914 C CA . GLY A 1 116 ? 9.901 3.988 -4.047 1.00 97.94 116 GLY A CA 1
ATOM 915 C C . GLY A 1 116 ? 8.961 3.013 -3.338 1.00 97.94 116 GLY A C 1
ATOM 916 O O . GLY A 1 116 ? 9.020 1.803 -3.556 1.00 97.94 116 GLY A O 1
ATOM 917 N N . SER A 1 117 ? 8.052 3.529 -2.518 1.00 97.31 117 SER A N 1
ATOM 918 C CA . SER A 1 117 ? 7.051 2.681 -1.869 1.00 97.31 117 SER A CA 1
ATOM 919 C C . SER A 1 117 ? 6.120 2.022 -2.899 1.00 97.31 117 SER A C 1
ATOM 921 O O . SER A 1 117 ? 5.688 2.644 -3.876 1.00 97.31 117 SER A O 1
ATOM 923 N N . ILE A 1 118 ? 5.810 0.746 -2.677 1.00 98.62 118 ILE A N 1
ATOM 924 C CA . ILE A 1 118 ? 5.031 -0.094 -3.592 1.00 98.62 118 ILE A CA 1
ATOM 925 C C . ILE A 1 118 ? 3.587 -0.113 -3.106 1.00 98.62 118 ILE A C 1
ATOM 927 O O . ILE A 1 118 ? 3.325 -0.537 -1.988 1.00 98.62 118 ILE A O 1
ATOM 931 N N . THR A 1 119 ? 2.642 0.313 -3.939 1.00 98.62 119 THR A N 1
ATOM 932 C CA . THR A 1 119 ? 1.205 0.268 -3.642 1.00 98.62 119 THR A CA 1
ATOM 933 C C . THR A 1 119 ? 0.564 -0.897 -4.382 1.00 98.62 119 THR A C 1
ATOM 935 O O . THR A 1 119 ? 0.463 -0.888 -5.607 1.00 98.62 119 THR A O 1
ATOM 938 N N . VAL A 1 120 ? 0.141 -1.911 -3.635 1.00 98.69 120 VAL A N 1
ATOM 939 C CA . VAL A 1 120 ? -0.587 -3.081 -4.127 1.00 98.69 120 VAL A CA 1
ATOM 940 C C . VAL A 1 120 ? -2.077 -2.759 -4.175 1.00 98.69 120 VAL A C 1
ATOM 942 O O . VAL A 1 120 ? -2.649 -2.280 -3.193 1.00 98.69 120 VAL A O 1
ATOM 945 N N . THR A 1 121 ? -2.696 -3.033 -5.323 1.00 97.06 121 THR A N 1
ATOM 946 C CA . THR A 1 121 ? -4.104 -2.711 -5.617 1.00 97.06 121 THR A CA 1
ATOM 947 C C . THR A 1 121 ? -4.932 -3.932 -6.022 1.00 97.06 121 THR A C 1
ATOM 949 O O . THR A 1 121 ? -6.149 -3.834 -6.158 1.00 97.06 121 THR A O 1
ATOM 952 N N . SER A 1 122 ? -4.302 -5.095 -6.211 1.00 96.88 122 SER A N 1
ATOM 953 C CA . SER A 1 122 ? -5.002 -6.332 -6.570 1.00 96.88 122 SER A CA 1
ATOM 954 C C . SER A 1 122 ? -5.736 -6.952 -5.379 1.00 96.88 122 SER A C 1
ATOM 956 O O . SER A 1 122 ? -5.118 -7.288 -4.371 1.00 96.88 122 SER A O 1
ATOM 958 N N . GLU A 1 123 ? -7.037 -7.211 -5.529 1.00 95.88 123 GLU A N 1
ATOM 959 C CA . GLU A 1 123 ? -7.849 -7.957 -4.549 1.00 95.88 123 GLU A CA 1
ATOM 960 C C . GLU A 1 123 ? -7.443 -9.434 -4.414 1.00 95.88 123 GLU A C 1
ATOM 962 O O . GLU A 1 123 ? -7.814 -10.103 -3.449 1.00 95.88 123 GLU A O 1
ATOM 967 N N . LEU A 1 124 ? -6.680 -9.952 -5.381 1.00 95.38 124 LEU A N 1
ATOM 968 C CA . LEU A 1 124 ? -6.135 -11.309 -5.338 1.00 95.38 124 LEU A CA 1
ATOM 969 C C . LEU A 1 124 ? -4.900 -11.402 -4.433 1.00 95.38 124 LEU A C 1
ATOM 971 O O . LEU A 1 124 ? -4.505 -12.506 -4.057 1.00 95.38 124 LEU A O 1
ATOM 975 N N . ALA A 1 125 ? -4.284 -10.265 -4.099 1.00 97.50 125 ALA A N 1
ATOM 976 C CA . ALA A 1 125 ? -3.106 -10.229 -3.253 1.00 97.50 125 ALA A CA 1
ATOM 977 C C . ALA A 1 125 ? -3.466 -10.324 -1.767 1.00 97.50 125 ALA A C 1
ATOM 979 O O . ALA A 1 125 ? -4.448 -9.744 -1.299 1.00 97.50 125 ALA A O 1
ATOM 980 N N . LYS A 1 126 ? -2.636 -11.049 -1.016 1.00 97.75 126 LYS A N 1
ATOM 981 C CA . LYS A 1 126 ? -2.750 -11.197 0.439 1.00 97.75 126 LYS A CA 1
ATOM 982 C C . LYS A 1 126 ? -1.376 -11.078 1.082 1.00 97.75 126 LYS A C 1
ATOM 984 O O . LYS A 1 126 ? -0.384 -11.521 0.509 1.00 97.75 126 LYS A O 1
ATOM 989 N N . THR A 1 127 ? -1.301 -10.507 2.272 1.00 98.00 127 THR A N 1
ATOM 990 C CA . THR A 1 127 ? -0.083 -10.539 3.089 1.00 98.00 127 THR A CA 1
ATOM 991 C C . THR A 1 127 ? 0.248 -11.965 3.525 1.00 98.00 127 THR A C 1
ATOM 993 O O . THR A 1 127 ? -0.612 -12.847 3.490 1.00 98.00 127 THR A O 1
ATOM 996 N N . GLU A 1 128 ? 1.482 -12.201 3.981 1.00 96.31 128 GLU A N 1
ATOM 997 C CA . GLU A 1 128 ? 1.924 -13.509 4.508 1.00 96.31 128 GLU A CA 1
ATOM 998 C C . GLU A 1 128 ? 1.001 -14.073 5.588 1.00 96.31 128 GLU A C 1
ATOM 1000 O O . GLU A 1 128 ? 0.829 -15.281 5.733 1.00 96.31 128 GLU A O 1
ATOM 1005 N N . ASP A 1 129 ? 0.383 -13.184 6.350 1.00 95.44 129 ASP A N 1
ATOM 1006 C CA . ASP A 1 129 ? -0.520 -13.565 7.412 1.00 95.44 129 ASP A CA 1
ATOM 1007 C C . ASP A 1 129 ? -1.989 -13.652 6.941 1.00 95.44 129 ASP A C 1
ATOM 1009 O O . ASP A 1 129 ? -2.839 -14.149 7.682 1.00 95.44 129 ASP A O 1
ATOM 1013 N N . GLY A 1 130 ? -2.307 -13.211 5.723 1.00 96.94 130 GLY A N 1
ATOM 1014 C CA . GLY A 1 130 ? -3.613 -13.359 5.084 1.00 96.94 130 GLY A CA 1
ATOM 1015 C C . GLY A 1 130 ? -4.530 -12.133 5.113 1.00 96.94 130 GLY A C 1
ATOM 1016 O O . GLY A 1 130 ? -5.718 -12.302 4.855 1.00 96.94 130 GLY A O 1
ATOM 1017 N N . ILE A 1 131 ? -4.030 -10.931 5.429 1.00 98.31 131 ILE A N 1
ATOM 1018 C CA . ILE A 1 131 ? -4.779 -9.679 5.214 1.00 98.31 131 ILE A CA 1
ATOM 1019 C C . ILE A 1 131 ? -4.821 -9.360 3.720 1.00 98.31 131 ILE A C 1
ATOM 1021 O O . ILE A 1 131 ? -3.805 -9.442 3.032 1.00 98.31 131 ILE A O 1
ATOM 1025 N N . LYS A 1 132 ? -5.983 -8.952 3.218 1.00 97.94 132 LYS A N 1
ATOM 1026 C CA . LYS A 1 132 ? -6.176 -8.568 1.815 1.00 97.94 132 LYS A CA 1
ATOM 1027 C C . LYS A 1 132 ? -6.991 -7.287 1.670 1.00 97.94 132 LYS A C 1
ATOM 1029 O O . LYS A 1 132 ? -7.662 -6.834 2.600 1.00 97.94 132 LYS A O 1
ATOM 1034 N N . ILE A 1 133 ? -6.969 -6.721 0.467 1.00 98.44 133 ILE A N 1
ATOM 1035 C CA . ILE A 1 133 ? -7.899 -5.654 0.082 1.00 98.44 133 ILE A CA 1
ATOM 1036 C C . ILE A 1 133 ? -9.339 -6.175 0.226 1.00 98.44 133 ILE A C 1
ATOM 1038 O O . ILE A 1 133 ? -9.642 -7.325 -0.093 1.00 98.44 133 ILE A O 1
ATOM 1042 N N . GLY A 1 134 ? -10.221 -5.339 0.772 1.00 98.31 134 GLY A N 1
ATOM 1043 C CA . GLY A 1 134 ? -11.596 -5.698 1.113 1.00 98.31 134 GLY A CA 1
ATOM 1044 C C . GLY A 1 134 ? -11.786 -6.283 2.521 1.00 98.31 134 GLY A C 1
ATOM 1045 O O . GLY A 1 134 ? -12.935 -6.391 2.975 1.00 98.31 134 GLY A O 1
ATOM 1046 N N . ASP A 1 135 ? -10.717 -6.601 3.256 1.00 98.69 135 ASP A N 1
ATOM 1047 C CA . ASP A 1 135 ? -10.818 -6.857 4.698 1.00 98.69 135 ASP A CA 1
ATOM 1048 C C . ASP A 1 135 ? -11.140 -5.564 5.458 1.00 98.69 135 ASP A C 1
ATOM 1050 O O . ASP A 1 135 ? -11.094 -4.463 4.903 1.00 98.69 135 ASP A O 1
ATOM 1054 N N . THR A 1 136 ? -11.543 -5.682 6.725 1.00 98.75 136 THR A N 1
ATOM 1055 C CA . THR A 1 136 ? -11.925 -4.517 7.531 1.00 98.75 136 THR A CA 1
ATOM 1056 C C . THR A 1 136 ? -10.814 -4.070 8.473 1.00 98.75 136 THR A C 1
ATOM 1058 O O . THR A 1 136 ? -9.938 -4.843 8.864 1.00 98.75 136 THR A O 1
ATOM 1061 N N . PHE A 1 137 ? -10.897 -2.821 8.920 1.00 98.75 137 PHE A N 1
ATOM 1062 C CA . PHE A 1 137 ? -10.034 -2.281 9.961 1.00 98.75 137 PHE A CA 1
ATOM 1063 C C . PHE A 1 137 ? -10.117 -3.085 11.268 1.00 98.75 137 PHE A C 1
ATOM 1065 O O . PHE A 1 137 ? -9.117 -3.258 11.957 1.00 98.75 137 PHE A O 1
ATOM 1072 N N . GLY A 1 138 ? -11.288 -3.642 11.590 1.00 98.62 138 GLY A N 1
ATOM 1073 C CA . GLY A 1 138 ? -11.464 -4.574 12.703 1.00 98.62 138 GLY A CA 1
ATOM 1074 C C . GLY A 1 138 ? -10.596 -5.827 12.560 1.00 98.62 138 GLY A C 1
ATOM 1075 O O . GLY A 1 138 ? -9.873 -6.158 13.492 1.00 98.62 138 GLY A O 1
ATOM 1076 N N . THR A 1 139 ? -10.596 -6.463 11.382 1.00 98.38 139 THR A N 1
ATOM 1077 C CA . THR A 1 139 ? -9.718 -7.609 11.085 1.00 98.38 139 THR A CA 1
ATOM 1078 C C . THR A 1 139 ? -8.242 -7.237 11.224 1.00 98.38 139 THR A C 1
ATOM 1080 O O . THR A 1 139 ? -7.459 -8.008 11.779 1.00 98.38 139 THR A O 1
ATOM 1083 N N . LEU A 1 140 ? -7.865 -6.039 10.769 1.00 98.25 140 LEU A N 1
ATOM 1084 C CA . LEU A 1 140 ? -6.502 -5.536 10.913 1.00 98.25 140 LEU A CA 1
ATOM 1085 C C . LEU A 1 140 ? -6.119 -5.340 12.388 1.00 98.25 140 LEU A C 1
ATOM 1087 O O . LEU A 1 140 ? -5.030 -5.737 12.791 1.00 98.25 140 LEU A O 1
ATOM 1091 N N . LEU A 1 141 ? -7.013 -4.783 13.208 1.00 98.25 141 LEU A N 1
ATOM 1092 C CA . LEU A 1 141 ? -6.784 -4.565 14.640 1.00 98.25 141 LEU A CA 1
ATOM 1093 C C . LEU A 1 141 ? -6.701 -5.850 15.454 1.00 98.25 141 LEU A C 1
ATOM 1095 O O . LEU A 1 141 ? -5.886 -5.929 16.371 1.00 98.25 141 LEU A O 1
ATOM 1099 N N . ASP A 1 142 ? -7.525 -6.847 15.130 1.00 98.12 142 ASP A N 1
ATOM 1100 C CA . ASP A 1 142 ? -7.492 -8.146 15.808 1.00 98.12 142 ASP A CA 1
ATOM 1101 C C . ASP A 1 142 ? -6.114 -8.808 15.656 1.00 98.12 142 ASP A C 1
ATOM 1103 O O . ASP A 1 142 ? -5.652 -9.534 16.538 1.00 98.12 142 ASP A O 1
ATOM 1107 N N . LYS A 1 143 ? -5.433 -8.507 14.549 1.00 97.69 143 LYS A N 1
ATOM 1108 C CA . LYS A 1 143 ? -4.107 -9.016 14.221 1.00 97.69 143 LYS A CA 1
ATOM 1109 C C . LYS A 1 143 ? -2.969 -8.124 14.698 1.00 97.69 143 LYS A C 1
ATOM 1111 O O . LYS A 1 143 ? -1.959 -8.615 15.195 1.00 97.69 143 LYS A O 1
ATOM 1116 N N . TYR A 1 144 ? -3.154 -6.814 14.577 1.00 97.50 144 TYR A N 1
ATOM 1117 C CA . TYR A 1 144 ? -2.173 -5.786 14.896 1.00 97.50 144 TYR A CA 1
ATOM 1118 C C . TYR A 1 144 ? -2.759 -4.775 15.890 1.00 97.50 144 TYR A C 1
ATOM 1120 O O . TYR A 1 144 ? -3.039 -3.629 15.530 1.00 97.50 144 TYR A O 1
ATOM 1128 N N . PRO A 1 145 ? -2.911 -5.151 17.172 1.00 96.88 145 PRO A N 1
ATOM 1129 C CA . PRO A 1 145 ? -3.598 -4.314 18.158 1.00 96.88 145 PRO A CA 1
ATOM 1130 C C . PRO A 1 145 ? -2.878 -2.991 18.466 1.00 96.88 145 PRO A C 1
ATOM 1132 O O . PRO A 1 145 ? -3.487 -2.078 19.017 1.00 96.88 145 PRO A O 1
ATOM 1135 N N . ASN A 1 146 ? -1.594 -2.880 18.107 1.00 95.94 146 ASN A N 1
ATOM 1136 C CA . ASN A 1 146 ? -0.743 -1.715 18.369 1.00 95.94 146 ASN A CA 1
ATOM 1137 C C . ASN A 1 146 ? -0.410 -0.907 17.102 1.00 95.94 146 ASN A C 1
ATOM 1139 O O . ASN A 1 146 ? 0.567 -0.157 17.100 1.00 95.94 146 ASN A O 1
ATOM 1143 N N . LEU A 1 147 ? -1.168 -1.085 16.013 1.00 97.56 147 LEU A N 1
ATOM 1144 C CA . LEU A 1 147 ? -0.981 -0.293 14.797 1.00 97.56 147 LEU A CA 1
ATOM 1145 C C . LEU A 1 147 ? -1.166 1.209 15.070 1.00 97.56 147 LEU A C 1
ATOM 1147 O O . LEU A 1 147 ? -1.860 1.613 16.007 1.00 97.56 147 LEU A O 1
ATOM 1151 N N . LYS A 1 148 ? -0.552 2.039 14.229 1.00 98.12 148 LYS A N 1
ATOM 1152 C CA . LYS A 1 148 ? -0.733 3.499 14.243 1.00 98.12 148 LYS A CA 1
ATOM 1153 C C . LYS A 1 148 ? -1.730 3.884 13.152 1.00 98.12 148 LYS A C 1
ATOM 1155 O O . LYS A 1 148 ? -1.785 3.209 12.130 1.00 98.12 148 LYS A O 1
ATOM 1160 N N . VAL A 1 149 ? -2.484 4.964 13.333 1.00 98.06 149 VAL A N 1
ATOM 1161 C C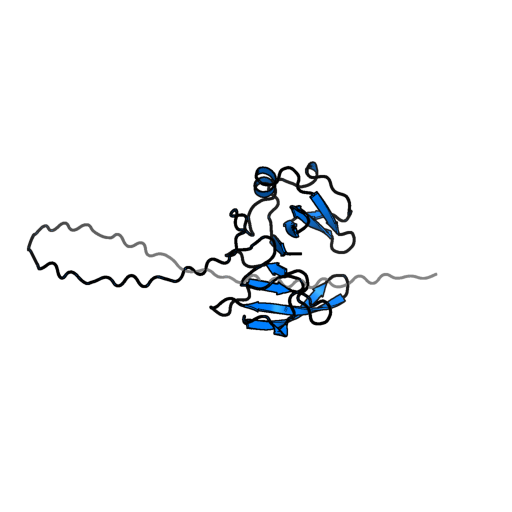A . VAL A 1 149 ? -3.377 5.508 12.295 1.00 98.06 149 VAL A CA 1
ATOM 1162 C C . VAL A 1 149 ? -3.100 6.988 12.073 1.00 98.06 149 VAL A C 1
ATOM 1164 O O . VAL A 1 149 ? -2.850 7.719 13.030 1.00 98.06 149 VAL A O 1
ATOM 1167 N N . TYR A 1 150 ? -3.149 7.412 10.814 1.00 97.94 150 TYR A N 1
ATOM 1168 C CA . TYR A 1 150 ? -2.921 8.793 10.398 1.00 97.94 150 TYR A CA 1
ATOM 1169 C C . TYR A 1 150 ? -3.910 9.200 9.308 1.00 97.94 150 TYR A C 1
ATOM 1171 O O . TYR A 1 150 ? -4.307 8.369 8.487 1.00 97.94 150 TYR A O 1
ATOM 1179 N N . GLY A 1 151 ? -4.298 10.472 9.305 1.00 97.38 151 GLY A N 1
ATOM 1180 C CA . GLY A 1 151 ? -5.051 11.092 8.215 1.00 97.38 151 GLY A CA 1
ATOM 1181 C C . GLY A 1 151 ? -4.153 11.918 7.296 1.00 97.38 151 GLY A C 1
ATOM 1182 O O . GLY A 1 151 ? -2.988 12.180 7.604 1.00 97.38 151 GLY A O 1
ATOM 1183 N N . SER A 1 152 ? -4.706 12.358 6.170 1.00 95.75 152 SER A N 1
ATOM 1184 C CA . SER A 1 152 ? -4.054 13.272 5.231 1.00 95.75 152 SER A CA 1
ATOM 1185 C C . SER A 1 152 ? -4.745 14.628 5.265 1.00 95.75 152 SER A C 1
ATOM 1187 O O . SER A 1 152 ? -5.932 14.739 4.969 1.00 95.75 152 SER A O 1
ATOM 1189 N N . GLU A 1 153 ? -4.002 15.687 5.585 1.00 94.44 153 GLU A N 1
ATOM 1190 C CA . GLU A 1 153 ? -4.547 17.053 5.634 1.00 94.44 153 GLU A CA 1
ATOM 1191 C C . GLU A 1 153 ? -4.913 17.597 4.242 1.00 94.44 153 GLU A C 1
ATOM 1193 O O . GLU A 1 153 ? -5.725 18.515 4.133 1.00 94.44 153 GLU A O 1
ATOM 1198 N N . ILE A 1 154 ? -4.340 17.020 3.179 1.00 92.31 154 ILE A N 1
ATOM 1199 C CA . ILE A 1 154 ? -4.525 17.473 1.794 1.00 92.31 154 ILE A CA 1
ATOM 1200 C C . ILE A 1 154 ? -5.525 16.586 1.053 1.00 92.31 154 ILE A C 1
ATOM 1202 O O . ILE A 1 154 ? -6.519 17.074 0.519 1.00 92.31 154 ILE A O 1
ATOM 1206 N N . GLU A 1 155 ? -5.286 15.277 1.037 1.00 93.75 155 GLU A N 1
ATOM 1207 C CA . GLU A 1 155 ? -6.083 14.333 0.244 1.00 93.75 155 GLU A CA 1
ATOM 1208 C C . GLU A 1 155 ? -7.201 13.666 1.049 1.00 93.75 155 GLU A C 1
ATOM 1210 O O . GLU A 1 155 ? -8.054 12.979 0.486 1.00 93.75 155 GLU A O 1
ATOM 1215 N N . GLY A 1 156 ? -7.208 13.854 2.370 1.00 95.25 156 GLY A N 1
ATOM 1216 C CA . GLY A 1 156 ? -8.235 13.326 3.259 1.00 95.25 156 GLY A CA 1
ATOM 1217 C C . GLY A 1 156 ? -8.207 11.811 3.443 1.00 95.25 156 GLY A C 1
ATOM 1218 O O . GLY A 1 156 ? -9.104 11.297 4.094 1.00 95.25 156 GLY A O 1
ATOM 1219 N N . TYR A 1 157 ? -7.248 11.061 2.889 1.00 95.88 157 TYR A N 1
AT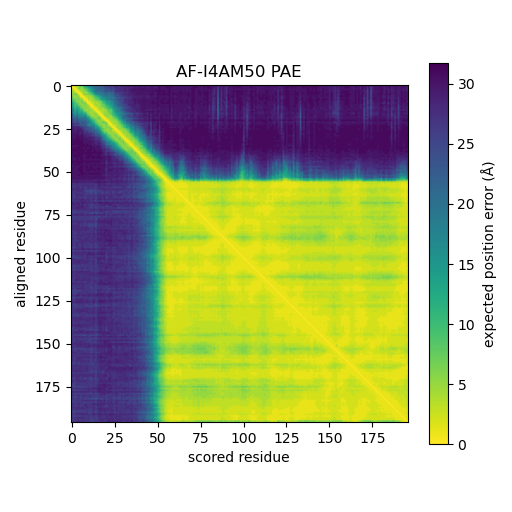OM 1220 C CA . TYR A 1 157 ? -7.191 9.609 3.098 1.00 95.88 157 TYR A CA 1
ATOM 1221 C C . TYR A 1 157 ? -6.812 9.248 4.540 1.00 95.88 157 TYR A C 1
ATOM 1223 O O . TYR A 1 157 ? -6.093 9.986 5.210 1.00 95.88 157 TYR A O 1
ATOM 1231 N N . THR A 1 158 ? -7.243 8.068 4.987 1.00 98.38 158 THR A N 1
ATOM 1232 C CA . THR A 1 158 ? -6.824 7.468 6.261 1.00 98.38 158 THR A CA 1
ATOM 1233 C C . THR A 1 158 ? -5.896 6.286 5.996 1.00 98.38 158 THR A C 1
ATOM 1235 O O . THR A 1 158 ? -6.184 5.446 5.142 1.00 98.38 158 THR A O 1
ATOM 1238 N N . GLN A 1 159 ? -4.797 6.186 6.742 1.00 98.12 159 GLN A N 1
ATOM 1239 C CA . GLN A 1 159 ? -3.838 5.090 6.638 1.00 98.12 159 GLN A CA 1
ATOM 1240 C C . GLN A 1 159 ? -3.544 4.481 8.012 1.00 98.12 159 GLN A C 1
ATOM 1242 O O . GLN A 1 159 ? -3.196 5.189 8.956 1.00 98.12 159 GLN A O 1
ATOM 1247 N N . ALA A 1 160 ? -3.639 3.156 8.109 1.00 98.38 160 ALA A N 1
ATOM 1248 C CA . ALA A 1 160 ? -3.117 2.381 9.229 1.00 98.38 160 ALA A CA 1
ATOM 1249 C C . ALA A 1 160 ? -1.697 1.894 8.913 1.00 98.38 160 ALA A C 1
ATOM 1251 O O . ALA A 1 160 ? -1.425 1.480 7.791 1.00 98.38 160 ALA A O 1
ATOM 1252 N N . ILE A 1 161 ? -0.787 1.937 9.884 1.00 98.06 161 ILE A N 1
ATOM 1253 C CA . ILE A 1 161 ? 0.621 1.561 9.722 1.00 98.06 161 ILE A CA 1
ATOM 1254 C C . ILE A 1 161 ? 0.987 0.474 10.730 1.00 98.06 161 ILE A C 1
ATOM 1256 O O . ILE A 1 161 ? 0.772 0.628 11.937 1.00 98.06 161 ILE A O 1
ATOM 1260 N N . VAL A 1 162 ? 1.597 -0.595 10.223 1.00 97.25 162 VAL A N 1
ATOM 1261 C CA . VAL A 1 162 ? 2.112 -1.734 10.986 1.00 97.25 162 VAL A CA 1
ATOM 1262 C C . VAL A 1 162 ? 3.629 -1.791 10.821 1.00 97.25 162 VAL A C 1
ATOM 1264 O O . VAL A 1 162 ? 4.136 -1.745 9.703 1.00 97.25 162 VAL A O 1
ATOM 1267 N N . ASN A 1 163 ? 4.347 -1.863 11.947 1.00 92.69 163 ASN A N 1
ATOM 1268 C CA . ASN A 1 163 ? 5.815 -1.948 12.029 1.00 92.69 163 ASN A CA 1
ATOM 1269 C C . ASN A 1 163 ? 6.599 -0.872 11.257 1.00 92.69 163 ASN A C 1
ATOM 1271 O O . ASN A 1 163 ? 7.784 -1.043 11.028 1.00 92.69 163 ASN A O 1
ATOM 1275 N N . ASP A 1 164 ? 5.957 0.233 10.872 1.00 94.31 164 ASP A N 1
ATOM 1276 C CA . ASP A 1 164 ? 6.528 1.280 10.013 1.00 94.31 164 ASP A CA 1
ATOM 1277 C C . ASP A 1 164 ? 6.899 0.818 8.579 1.00 94.31 164 ASP A C 1
ATOM 1279 O O . ASP A 1 164 ? 7.378 1.632 7.795 1.00 94.31 164 ASP A O 1
ATOM 1283 N N . GLU A 1 165 ? 6.576 -0.425 8.201 1.00 95.00 165 GLU A N 1
ATOM 1284 C CA . GLU A 1 165 ? 6.892 -1.041 6.896 1.00 95.00 165 GLU A CA 1
ATOM 1285 C C . GLU A 1 165 ? 5.643 -1.221 6.021 1.00 95.00 165 GLU A C 1
ATOM 1287 O O . GLU A 1 165 ? 5.673 -0.968 4.818 1.00 95.00 165 GLU A O 1
ATOM 1292 N N . LEU A 1 166 ? 4.514 -1.609 6.629 1.00 97.75 166 LEU A N 1
ATOM 1293 C CA . LEU A 1 166 ? 3.257 -1.847 5.920 1.00 97.75 166 LEU A CA 1
ATOM 1294 C C . LEU A 1 166 ? 2.245 -0.744 6.221 1.00 97.75 166 LEU A C 1
ATOM 1296 O O . LEU A 1 166 ? 1.937 -0.450 7.379 1.00 97.75 166 LEU A O 1
ATOM 1300 N N . GLY A 1 167 ? 1.708 -0.145 5.165 1.00 98.25 167 GLY A N 1
ATOM 1301 C CA . GLY A 1 167 ? 0.577 0.772 5.200 1.00 98.25 167 GLY A CA 1
ATOM 1302 C C . GLY A 1 167 ? -0.689 0.107 4.665 1.00 98.25 167 GLY A C 1
ATOM 1303 O O . GLY A 1 167 ? -0.641 -0.617 3.681 1.00 98.25 167 GLY A O 1
ATOM 1304 N N . TYR A 1 168 ? -1.832 0.392 5.275 1.00 98.50 168 TYR A N 1
ATOM 1305 C CA . TYR A 1 168 ? -3.149 -0.058 4.831 1.00 98.50 168 TYR A CA 1
ATOM 1306 C C . TYR A 1 168 ? -4.033 1.171 4.672 1.00 98.50 168 TYR A C 1
ATOM 1308 O O . TYR A 1 168 ? -4.358 1.834 5.663 1.00 98.50 168 TYR A O 1
ATOM 1316 N N . ARG A 1 169 ? -4.394 1.515 3.435 1.00 98.38 169 ARG A N 1
ATOM 1317 C CA . ARG A 1 169 ? -5.309 2.629 3.180 1.00 98.38 169 ARG A CA 1
ATOM 1318 C C . ARG A 1 169 ? -6.730 2.182 3.465 1.00 98.38 169 ARG A C 1
ATOM 1320 O O . ARG A 1 169 ? -7.160 1.131 2.991 1.00 98.38 169 ARG A O 1
ATOM 1327 N N . LEU A 1 170 ? -7.443 2.993 4.233 1.00 98.62 170 LEU A N 1
ATOM 1328 C CA . LEU A 1 170 ? -8.800 2.717 4.674 1.00 98.62 170 LEU A CA 1
ATOM 1329 C C . LEU A 1 170 ? -9.803 3.554 3.870 1.00 98.62 170 LEU A C 1
ATOM 1331 O O . LEU A 1 170 ? -9.537 4.717 3.565 1.00 98.62 170 LEU A O 1
ATOM 1335 N N . ASP A 1 171 ? -10.960 2.971 3.564 1.00 98.19 171 ASP A N 1
ATOM 1336 C CA . ASP A 1 171 ? -12.095 3.616 2.886 1.00 98.19 171 ASP A CA 1
ATOM 1337 C C . ASP A 1 171 ? -12.880 4.542 3.831 1.00 98.19 171 ASP A C 1
ATOM 1339 O O . ASP A 1 171 ? -14.076 4.391 4.079 1.00 98.19 171 ASP A O 1
ATOM 1343 N N . GLU A 1 172 ? -12.164 5.466 4.460 1.00 97.56 172 GLU A N 1
ATOM 1344 C CA . GLU A 1 172 ? -12.712 6.486 5.342 1.00 97.56 172 GLU A CA 1
ATOM 1345 C C . GLU A 1 172 ? -11.810 7.716 5.285 1.00 97.56 172 GLU A C 1
ATOM 1347 O O . GLU A 1 172 ? -10.583 7.603 5.186 1.00 97.56 172 GLU A O 1
ATOM 1352 N N . GLN A 1 173 ? -12.415 8.902 5.326 1.00 97.25 173 GLN A N 1
ATOM 1353 C CA . GLN A 1 173 ? -11.693 10.155 5.145 1.00 97.25 173 GLN A CA 1
ATOM 1354 C C . GLN A 1 173 ? -11.513 10.921 6.453 1.00 97.25 173 GLN A C 1
ATOM 1356 O O . GLN A 1 173 ? -12.474 11.122 7.193 1.00 97.25 173 GLN A O 1
ATOM 1361 N N . HIS A 1 174 ? -10.296 11.410 6.680 1.00 97.88 174 HIS A N 1
ATOM 1362 C CA . HIS A 1 174 ? -9.927 12.277 7.793 1.00 97.88 174 HIS A CA 1
ATOM 1363 C C . HIS A 1 174 ? -8.950 13.352 7.312 1.00 97.88 174 HIS A C 1
ATOM 1365 O O . HIS A 1 174 ? -7.904 13.041 6.745 1.00 97.88 174 HIS A O 1
ATOM 1371 N N . TYR A 1 175 ? -9.283 14.617 7.579 1.00 96.50 175 TYR A N 1
ATOM 1372 C CA . TYR A 1 175 ? -8.505 15.798 7.171 1.00 96.50 175 TYR A CA 1
ATOM 1373 C C . TYR A 1 175 ? -7.605 16.340 8.293 1.00 96.50 175 TYR A C 1
ATOM 1375 O O . TYR A 1 175 ? -7.253 17.516 8.315 1.00 96.50 175 TYR A O 1
ATOM 1383 N N . ASN A 1 176 ? -7.265 15.490 9.258 1.00 95.75 176 ASN A N 1
ATOM 1384 C CA . ASN A 1 176 ? -6.355 15.782 10.357 1.00 95.75 176 ASN A CA 1
ATOM 1385 C C . ASN A 1 176 ? -5.322 14.663 10.454 1.00 95.75 176 ASN A C 1
ATOM 1387 O O . ASN A 1 176 ? -5.669 13.489 10.344 1.00 95.75 176 ASN A O 1
ATOM 1391 N N . TYR A 1 177 ? -4.058 15.027 10.662 1.00 96.31 177 TYR A N 1
ATOM 1392 C CA . TYR A 1 177 ? -2.966 14.056 10.647 1.00 96.31 177 TYR A CA 1
ATOM 1393 C C . TYR A 1 177 ? -3.028 13.074 11.822 1.00 96.31 177 TYR A C 1
ATOM 1395 O O . TYR A 1 177 ? -2.991 11.860 11.632 1.00 96.31 177 TYR A O 1
ATOM 1403 N N . GLU A 1 178 ? -3.132 13.595 13.044 1.00 96.56 178 GLU A N 1
ATOM 1404 C CA . GLU A 1 178 ? -3.171 12.771 14.250 1.00 96.56 178 GLU A CA 1
ATOM 1405 C C . GLU A 1 178 ? -4.559 12.157 14.435 1.00 96.56 178 GLU A C 1
ATOM 1407 O O . GLU A 1 178 ? -5.546 12.880 14.579 1.00 96.56 178 GLU A O 1
ATOM 1412 N N . LEU A 1 179 ? -4.618 10.825 14.467 1.00 96.81 179 LEU A N 1
ATOM 1413 C CA . LEU A 1 179 ? -5.835 10.057 14.707 1.00 96.81 179 LEU A CA 1
ATOM 1414 C C . LEU A 1 179 ? -5.607 9.029 15.811 1.00 96.81 179 LEU A C 1
ATOM 1416 O O . LEU A 1 179 ? -4.512 8.493 15.992 1.00 96.81 179 LEU A O 1
ATOM 1420 N N . LYS A 1 180 ? -6.673 8.707 16.536 1.00 97.12 180 LYS A N 1
ATOM 1421 C CA . LYS A 1 180 ? -6.733 7.541 17.414 1.00 97.12 180 LYS A CA 1
ATOM 1422 C C . LYS A 1 180 ? -7.454 6.413 16.702 1.00 97.12 180 LYS A C 1
ATOM 1424 O O . LYS A 1 180 ? -8.461 6.615 16.033 1.00 97.12 180 LYS A O 1
ATOM 1429 N N . THR A 1 181 ? -7.026 5.188 16.976 1.00 96.94 181 THR A N 1
ATOM 1430 C CA . THR A 1 181 ? -7.672 3.960 16.494 1.00 96.94 181 THR A CA 1
ATOM 1431 C C . THR A 1 181 ? -9.182 3.920 16.756 1.00 96.94 181 THR A C 1
ATOM 1433 O O . THR A 1 181 ? -9.933 3.396 15.944 1.00 96.94 181 THR A O 1
ATOM 1436 N N . SER A 1 182 ? -9.648 4.485 17.875 1.00 97.06 182 SER A N 1
ATOM 1437 C CA . SER A 1 182 ? -11.072 4.528 18.237 1.00 97.06 182 SER A CA 1
ATOM 1438 C C . SER A 1 182 ? -11.925 5.458 17.371 1.00 97.06 182 SER A C 1
ATOM 1440 O O . SER A 1 182 ? -13.146 5.419 17.484 1.00 97.06 182 SER A O 1
ATOM 1442 N N . GLU A 1 183 ? -11.302 6.334 16.584 1.00 97.50 183 GLU A N 1
ATOM 1443 C CA . GLU A 1 183 ? -11.993 7.276 15.696 1.00 97.50 183 GLU A CA 1
ATOM 1444 C C . GLU A 1 183 ? -12.343 6.636 14.348 1.00 97.50 183 GLU A C 1
ATOM 1446 O O . GLU A 1 183 ? -13.197 7.148 13.635 1.00 97.50 183 GLU A O 1
ATOM 1451 N N . ILE A 1 184 ? -11.740 5.486 14.032 1.00 98.19 184 ILE A N 1
ATOM 1452 C CA . ILE A 1 184 ? -11.970 4.752 12.789 1.00 98.19 184 ILE A CA 1
ATOM 1453 C C . ILE A 1 184 ? -12.995 3.648 13.028 1.00 98.19 184 ILE A C 1
ATOM 1455 O O . ILE A 1 184 ? -12.904 2.885 14.000 1.00 98.19 184 ILE A O 1
ATOM 1459 N N . LYS A 1 185 ? -13.968 3.519 12.126 1.00 98.38 185 LYS A N 1
ATOM 1460 C CA . LYS A 1 185 ? -14.977 2.462 12.241 1.00 98.38 185 LYS A CA 1
ATOM 1461 C C . LYS A 1 185 ? -14.356 1.098 11.948 1.00 98.38 185 LYS A C 1
ATOM 1463 O O . LYS A 1 185 ? -13.573 0.929 11.017 1.00 98.38 185 LYS A O 1
ATOM 1468 N N . LYS A 1 186 ? -14.725 0.081 12.731 1.00 98.44 186 LYS A N 1
ATOM 1469 C CA . LYS A 1 186 ? -14.161 -1.274 12.577 1.00 98.44 186 LYS A CA 1
ATOM 1470 C C . LYS A 1 186 ? -14.559 -1.934 11.259 1.00 98.44 186 LYS A C 1
ATOM 1472 O O . LYS A 1 186 ? -13.860 -2.828 10.797 1.00 98.44 186 LYS A O 1
ATOM 1477 N N . GLU A 1 187 ? -15.681 -1.537 10.676 1.00 98.62 187 GLU A N 1
ATOM 1478 C CA . GLU A 1 187 ? -16.186 -2.026 9.396 1.00 98.62 187 GLU A CA 1
ATOM 1479 C C . GLU A 1 187 ? -15.526 -1.369 8.175 1.00 98.62 187 GLU A C 1
ATOM 1481 O O . GLU A 1 187 ? -15.688 -1.891 7.069 1.00 98.62 187 GLU A O 1
ATOM 1486 N N . THR A 1 188 ? -14.775 -0.274 8.363 1.00 98.69 188 THR A N 1
ATOM 1487 C CA . THR A 1 188 ? -14.075 0.436 7.285 1.00 98.69 188 THR A CA 1
ATOM 1488 C C . THR A 1 188 ? -13.150 -0.516 6.539 1.00 98.69 188 THR A C 1
ATOM 1490 O O . THR A 1 188 ? -12.418 -1.296 7.152 1.00 98.69 188 THR A O 1
ATOM 1493 N N . LYS A 1 189 ? -13.207 -0.479 5.209 1.00 98.69 189 LYS A N 1
ATOM 1494 C CA . LYS A 1 189 ? -12.518 -1.427 4.333 1.00 98.69 189 LYS A CA 1
ATOM 1495 C C . LYS A 1 189 ? -11.091 -0.999 4.033 1.00 98.69 189 LYS A C 1
ATOM 1497 O O . LYS A 1 189 ? -10.817 0.189 3.919 1.00 98.69 189 LYS A O 1
ATOM 1502 N N . ILE A 1 190 ? -10.202 -1.972 3.873 1.00 98.75 190 ILE A N 1
ATOM 1503 C CA . ILE A 1 190 ? -8.875 -1.770 3.292 1.00 98.75 190 ILE A CA 1
ATOM 1504 C C . ILE A 1 190 ? -9.043 -1.688 1.775 1.00 98.75 190 ILE A C 1
ATOM 1506 O O . ILE A 1 190 ? -9.645 -2.585 1.186 1.00 98.75 190 ILE A O 1
ATOM 1510 N N . ILE A 1 191 ? -8.509 -0.639 1.153 1.00 98.31 191 ILE A N 1
ATOM 1511 C CA . ILE A 1 191 ? -8.597 -0.416 -0.302 1.00 98.31 191 ILE A CA 1
ATOM 1512 C C . ILE A 1 191 ? -7.244 -0.488 -1.009 1.00 98.31 191 ILE A C 1
ATOM 1514 O O . ILE A 1 191 ? -7.199 -0.770 -2.199 1.00 98.31 191 ILE A O 1
ATOM 1518 N N . GLU A 1 192 ? -6.145 -0.278 -0.285 1.00 98.06 192 GLU A N 1
ATOM 1519 C CA . GLU A 1 192 ? -4.780 -0.381 -0.812 1.00 98.06 192 GLU A CA 1
ATOM 1520 C C . GLU A 1 192 ? -3.849 -0.890 0.293 1.00 98.06 192 GLU A C 1
ATOM 1522 O O . GLU A 1 192 ? -4.072 -0.615 1.480 1.00 98.06 192 GLU A O 1
ATOM 1527 N N . ILE A 1 193 ? -2.788 -1.597 -0.097 1.00 98.62 193 ILE A N 1
ATOM 1528 C CA . ILE A 1 193 ? -1.710 -2.021 0.805 1.00 98.62 193 ILE A CA 1
ATOM 1529 C C . ILE A 1 193 ? -0.395 -1.462 0.266 1.00 98.62 193 ILE A C 1
ATOM 1531 O O . ILE A 1 193 ? -0.047 -1.694 -0.887 1.00 98.62 193 ILE A O 1
ATOM 1535 N N . THR A 1 194 ? 0.342 -0.724 1.089 1.00 98.44 194 THR A N 1
ATOM 1536 C CA . THR A 1 194 ? 1.611 -0.092 0.721 1.00 98.44 194 THR A CA 1
ATOM 1537 C C . THR A 1 194 ? 2.769 -0.761 1.451 1.00 98.44 194 THR A C 1
ATOM 1539 O O . THR A 1 194 ? 2.724 -0.907 2.669 1.00 98.44 194 THR A O 1
ATOM 1542 N N . ILE A 1 195 ? 3.823 -1.100 0.720 1.00 98.25 195 ILE A N 1
ATOM 1543 C CA . ILE A 1 195 ? 5.127 -1.515 1.246 1.00 98.25 195 ILE A CA 1
ATOM 1544 C C . ILE A 1 195 ? 6.040 -0.294 1.192 1.00 98.25 195 ILE A C 1
ATOM 1546 O O . ILE A 1 195 ? 6.158 0.320 0.127 1.00 98.25 195 ILE A O 1
ATOM 1550 N N . LYS A 1 196 ? 6.637 0.089 2.320 1.00 91.81 196 LYS A N 1
ATOM 1551 C CA . LYS A 1 196 ? 7.402 1.334 2.432 1.00 91.81 196 LYS A CA 1
ATOM 1552 C C . LYS A 1 196 ? 8.831 1.226 1.932 1.00 91.81 196 LYS A C 1
ATOM 1554 O O . LYS A 1 196 ? 9.501 0.197 2.167 1.00 91.81 196 LYS A O 1
#

pLDDT: mean 83.5, std 21.96, range [35.41, 98.75]

Mean predicted aligned error: 13.45 Å

Organism: Bernardetia litoralis (strain ATCC 23117 / DSM 6794 / NBRC 15988 / NCIMB 1366 / Fx l1 / Sio-4) (NCBI:txid880071)

Sequence (196 aa):
MNIRNLKFCVLIVVFASLFSCSSNQTKEAESTEVENVDTTTIVVEEVKEEVKEDNELIIYEKSFLGLSSDMKISDYKGTLEKGLLQTGEGDFEKFDVKDKDGNVVAYFVPFEEKVGSITVTSELAKTEDGIKIGDTFGTLLDKYPNLKVYGSEIEGYTQAIVNDELGYRLDEQHYNYELKTSEIKKETKIIEITIK